Protein 3B02 (pdb70)

Solvent-accessible surface area: 10300 Å² total; per-residue (Å²): 142,129,148,17,36,58,100,85,54,16,11,76,123,58,90,104,7,166,39,0,37,58,0,56,95,10,0,0,2,2,6,31,114,35,144,98,52,127,57,50,2,47,30,14,0,17,62,37,4,6,0,0,39,6,8,67,139,28,178,43,12,101,64,26,0,22,0,2,24,94,0,12,1,46,33,44,122,19,217,79,33,84,151,117,15,92,129,112,6,64,155,17,55,65,104,8,107,100,25,34,93,26,10,92,54,5,36,151,60,46,138,28,64,17,32,0,0,5,1,0,30,12,0,24,103,9,60,8,34,46,166,58,240,110,16,34,22,0,43,6,43,54,70,2,0,2,7,0,0,64,26,94,110,99,43,0,36,133,15,0,32,25,0,100,175,90,35,14,3,30,47,40,184,173,70,2,10,6,78,56,67,57,8,0,102,176,57,5,64,65,94,14,71,30,89

InterPro domains:
  IPR000595 Cyclic nucleotide-binding domain [PF00027] (2-76)
  IPR000595 Cyclic nucleotide-binding domain [PS50042] (1-99)
  IPR000595 Cyclic nucleotide-binding domain [SM00100] (2-102)
  IPR000595 Cyclic nucleotide-binding domain [cd00038] (2-100)
  IPR012318 Crp-type HTH domain [PF13545] (114-186)
  IPR012318 Crp-type HTH domain [PS51063] (110-182)
  IPR012318 Crp-type HTH domain [SM00419] (132-180)
  IPR014710 RmlC-like jelly roll fold [G3DSA:2.60.120.10] (1-110)
  IPR018490 Cyclic nucleotide-binding domain superfamily [SSF51206] (2-98)
  IPR036388 Winged helix-like DNA-binding domain superfamily [G3DSA:1.10.10.10] (111-195)
  IPR036390 Winged helix DNA-binding domain superfamily [SSF46785] (112-189)
  IPR050397 Global Transcriptional Regulators in Environmental Response [PTHR24567] (3-185)

Organism: Thermus thermophilus (strain ATCC 27634 / DSM 579 / HB8) (NCBI:txid300852)

Structure (mmCIF, N/CA/C/O backbone):
data_3B02
#
_entry.id   3B02
#
_cell.length_a   147.626
_cell.length_b   147.626
_cell.length_c   147.626
_cell.angle_alpha   90.00
_cell.angle_beta   90.00
_cell.angle_gamma   90.00
#
_s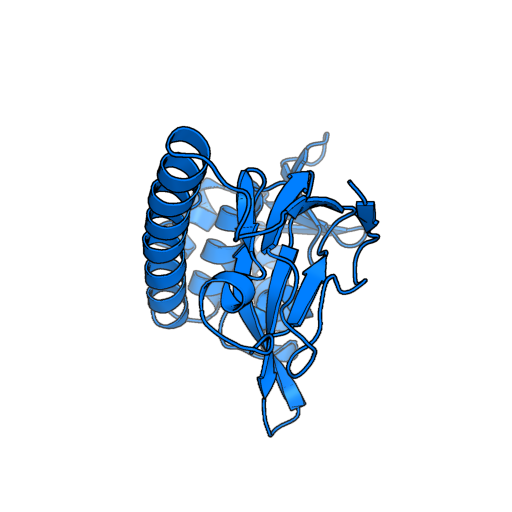ymmetry.space_group_name_H-M   'I 41 3 2'
#
loop_
_entity.id
_entity.type
_entity.pdbx_description
1 polymer 'Transcriptional regulator, Crp family'
2 water water
#
loop_
_atom_site.group_PDB
_atom_site.id
_atom_site.type_symbol
_atom_site.label_atom_id
_atom_site.label_alt_id
_atom_site.label_comp_id
_atom_site.label_asym_id
_atom_site.label_entity_id
_atom_site.label_seq_id
_atom_site.pdbx_PDB_ins_code
_atom_site.Cartn_x
_atom_site.Cartn_y
_atom_site.Cartn_z
_atom_site.occupancy
_atom_site.B_iso_or_equiv
_atom_site.auth_seq_id
_atom_site.auth_comp_id
_atom_site.auth_asym_id
_atom_site.auth_atom_id
_atom_site.pdbx_PDB_model_num
ATOM 1 N N . MET A 1 1 ? 72.084 38.032 85.120 1.00 18.77 1 MET A N 1
ATOM 2 C CA . MET A 1 1 ? 71.631 39.424 85.407 1.00 27.20 1 MET A CA 1
ATOM 3 C C . MET A 1 1 ? 70.890 39.451 86.742 1.00 29.24 1 MET A C 1
ATOM 4 O O . MET A 1 1 ? 70.127 38.536 87.051 1.00 24.81 1 MET A O 1
ATOM 9 N N . LYS A 1 2 ? 71.119 40.488 87.537 1.00 14.87 2 LYS A N 1
ATOM 10 C CA . LYS A 1 2 ? 70.420 40.621 88.812 1.00 19.03 2 LYS A CA 1
ATOM 11 C C . LYS A 1 2 ? 70.182 42.086 89.123 1.00 20.93 2 LYS A C 1
ATOM 12 O O . LYS A 1 2 ? 71.061 42.919 88.895 1.00 17.92 2 LYS A O 1
ATOM 18 N N . ARG A 1 3 ? 69.002 42.399 89.652 1.00 17.23 3 ARG A N 1
ATOM 19 C CA . ARG A 1 3 ? 68.659 43.775 90.003 1.00 18.50 3 ARG A CA 1
ATOM 20 C C . ARG A 1 3 ? 68.827 44.016 91.504 1.00 22.25 3 ARG A C 1
ATOM 21 O O . ARG A 1 3 ? 68.525 43.146 92.329 1.00 16.66 3 ARG A O 1
ATOM 29 N N . PHE A 1 4 ? 69.315 45.205 91.844 1.00 16.78 4 PHE A N 1
ATOM 30 C CA . PHE A 1 4 ? 69.554 45.601 93.225 1.00 21.60 4 PHE A CA 1
ATOM 31 C C . PHE A 1 4 ? 68.858 46.921 93.492 1.00 18.27 4 PHE A C 1
ATOM 32 O O . PHE A 1 4 ? 68.788 47.782 92.613 1.00 22.54 4 PHE A O 1
ATOM 40 N N . ALA A 1 5 ? 68.346 47.085 94.705 1.00 20.74 5 ALA A N 1
ATOM 41 C CA . ALA A 1 5 ? 67.681 48.327 95.078 1.00 20.74 5 ALA A CA 1
ATOM 42 C C . ALA A 1 5 ? 68.706 49.279 95.685 1.00 19.71 5 ALA A C 1
ATOM 43 O O . ALA A 1 5 ? 69.779 48.850 96.121 1.00 20.06 5 ALA A O 1
ATOM 45 N N . ARG A 1 6 ? 68.379 50.568 95.709 1.00 21.96 6 ARG A N 1
ATOM 46 C CA . ARG A 1 6 ? 69.273 51.569 96.286 1.00 17.29 6 ARG A CA 1
ATOM 47 C C . ARG A 1 6 ? 69.644 51.156 97.705 1.00 25.43 6 ARG A C 1
ATOM 48 O O . ARG A 1 6 ? 68.786 50.731 98.489 1.00 21.27 6 ARG A O 1
ATOM 56 N N . LYS A 1 7 ? 70.931 51.278 98.017 1.00 16.96 7 LYS A N 1
ATOM 57 C CA . LYS A 1 7 ? 71.498 50.935 99.318 1.00 17.14 7 LYS A CA 1
ATOM 58 C C . LYS A 1 7 ? 71.798 49.457 99.537 1.00 17.49 7 LYS A C 1
ATOM 59 O O . LYS A 1 7 ? 72.386 49.088 100.552 1.00 22.85 7 LYS A O 1
ATOM 65 N N . GLU A 1 8 ? 71.385 48.594 98.616 1.00 15.94 8 GLU A N 1
ATOM 66 C CA . GLU A 1 8 ? 71.707 47.185 98.780 1.00 13.77 8 GLU A CA 1
ATOM 67 C C . GLU A 1 8 ? 73.145 47.038 98.302 1.00 18.86 8 GLU A C 1
ATOM 68 O O . GLU A 1 8 ? 73.598 47.807 97.456 1.00 14.07 8 GLU A O 1
ATOM 74 N N . THR A 1 9 ? 73.864 46.064 98.843 1.00 14.59 9 THR A N 1
ATOM 75 C CA . THR A 1 9 ? 75.248 45.854 98.434 1.00 13.44 9 THR A CA 1
ATOM 76 C C . THR A 1 9 ? 75.339 44.724 97.425 1.00 21.72 9 THR A C 1
ATOM 77 O O . THR A 1 9 ? 74.573 43.755 97.486 1.00 16.98 9 THR A O 1
ATOM 81 N N . ILE A 1 10 ? 76.261 44.858 96.479 1.00 12.13 10 ILE A N 1
ATOM 82 C CA . ILE A 1 10 ? 76.464 43.817 95.479 1.00 15.51 10 ILE A CA 1
ATOM 83 C C . ILE A 1 10 ? 77.455 42.792 96.046 1.00 20.75 10 ILE A C 1
ATOM 84 O O . ILE A 1 10 ? 77.352 41.598 95.780 1.00 15.81 10 ILE A O 1
ATOM 89 N N . TYR A 1 11 ? 78.422 43.270 96.822 1.00 15.64 11 TYR A N 1
ATOM 90 C CA . TYR A 1 11 ? 79.399 42.392 97.471 1.00 18.45 11 TYR A CA 1
ATOM 91 C C . TYR A 1 11 ? 80.001 43.161 98.633 1.00 17.38 11 TYR A C 1
ATOM 92 O O . TYR A 1 11 ? 79.935 44.391 98.669 1.00 11.69 11 TYR A O 1
ATOM 101 N N . LEU A 1 12 ? 80.578 42.431 99.581 1.00 15.35 12 LEU A N 1
ATOM 102 C CA . LEU A 1 12 ? 81.156 43.033 100.776 1.00 17.42 12 LEU A CA 1
ATOM 103 C C . LEU A 1 12 ? 82.643 42.753 100.923 1.00 16.00 12 LEU A C 1
ATOM 104 O O . LEU A 1 12 ? 83.132 41.712 100.513 1.00 13.26 12 LEU A O 1
ATOM 109 N N . ARG A 1 13 ? 83.345 43.689 101.542 1.00 17.06 13 ARG A N 1
ATOM 110 C CA . ARG A 1 13 ? 84.769 43.537 101.784 1.00 13.38 13 ARG A CA 1
ATOM 111 C C . ARG A 1 13 ? 85.014 42.227 102.550 1.00 14.86 13 ARG A C 1
ATOM 112 O O . ARG A 1 13 ? 84.285 41.913 103.484 1.00 13.71 13 ARG A O 1
ATOM 120 N N . GLY A 1 14 ? 86.029 41.477 102.144 1.00 14.37 14 GLY A N 1
ATOM 121 C CA . GLY A 1 14 ? 86.372 40.248 102.838 1.00 14.93 14 GLY A CA 1
ATOM 122 C C . GLY A 1 14 ? 85.654 38.981 102.415 1.00 22.63 14 GLY A C 1
ATOM 123 O O . GLY A 1 14 ? 85.970 37.907 102.926 1.00 18.82 14 GLY A O 1
ATOM 124 N N . GLU A 1 15 ? 84.692 39.094 101.502 1.00 14.55 15 GLU A N 1
ATOM 125 C CA . GLU A 1 15 ? 83.953 37.924 101.029 1.00 20.96 15 GLU A CA 1
ATOM 126 C C . GLU A 1 15 ? 84.552 37.384 99.733 1.00 19.53 15 GLU A C 1
ATOM 127 O O . GLU A 1 15 ? 85.178 38.121 98.970 1.00 15.81 15 GLU A O 1
ATOM 133 N N . GLU A 1 16 ? 84.365 36.090 99.491 1.00 16.25 16 GLU A N 1
ATOM 134 C CA . GLU A 1 16 ? 84.922 35.441 98.309 1.00 15.60 16 GLU A CA 1
ATOM 135 C C . GLU A 1 16 ? 84.681 36.174 96.987 1.00 13.30 16 GLU A C 1
ATOM 136 O O . GLU A 1 16 ? 83.547 36.478 96.649 1.00 17.10 16 GLU A O 1
ATOM 142 N N . ALA A 1 17 ? 85.762 36.431 96.246 1.00 17.35 17 ALA A N 1
ATOM 143 C CA . ALA A 1 17 ? 85.680 37.137 94.959 1.00 19.59 17 ALA A CA 1
ATOM 144 C C . ALA A 1 17 ? 85.609 36.145 93.804 1.00 18.54 17 ALA A C 1
ATOM 145 O O . ALA A 1 17 ? 86.526 36.033 92.999 1.00 17.84 17 ALA A O 1
ATOM 147 N N . ARG A 1 18 ? 84.505 35.424 93.717 1.00 17.97 18 ARG A N 1
ATOM 148 C CA . ARG A 1 18 ? 84.366 34.434 92.668 1.00 24.17 18 ARG A CA 1
ATOM 149 C C . ARG A 1 18 ? 83.780 35.056 91.410 1.00 17.54 18 ARG A C 1
ATOM 150 O O . ARG A 1 18 ? 83.967 34.550 90.308 1.00 21.10 18 ARG A O 1
ATOM 158 N N . THR A 1 19 ? 83.115 36.190 91.581 1.00 16.70 19 THR A N 1
ATOM 159 C CA . THR A 1 19 ? 82.412 36.821 90.471 1.00 16.41 19 THR A CA 1
ATOM 160 C C . THR A 1 19 ? 82.826 38.232 90.083 1.00 13.37 19 THR A C 1
ATOM 161 O O . THR A 1 19 ? 82.947 39.111 90.941 1.00 11.70 19 THR A O 1
ATOM 165 N N . LEU A 1 20 ? 83.026 38.436 88.783 1.00 11.03 20 LEU A N 1
ATOM 166 C CA . LEU A 1 20 ? 83.347 39.754 88.236 1.00 17.86 20 LEU A CA 1
ATOM 167 C C . LEU A 1 20 ? 81.988 40.291 87.781 1.00 13.97 20 LEU A C 1
ATOM 168 O O . LEU A 1 20 ? 81.151 39.523 87.279 1.00 15.32 20 LEU A O 1
ATOM 173 N N . TYR A 1 21 ? 81.756 41.593 87.938 1.00 12.05 21 TYR A N 1
ATOM 174 C CA . TYR A 1 21 ? 80.466 42.162 87.551 1.00 9.30 21 TYR A CA 1
ATOM 175 C C . TYR A 1 21 ? 80.605 43.290 86.545 1.00 13.03 21 TYR A C 1
ATOM 176 O O . TYR A 1 21 ? 81.638 43.946 86.480 1.00 13.91 21 TYR A O 1
ATOM 185 N N . ARG A 1 22 ? 79.557 43.497 85.760 1.00 13.91 22 ARG A N 1
ATOM 186 C CA . ARG A 1 22 ? 79.520 44.615 84.831 1.00 14.16 22 ARG A CA 1
ATOM 187 C C . ARG A 1 22 ? 78.198 45.311 85.124 1.00 12.13 22 ARG A C 1
ATOM 188 O O . ARG A 1 22 ? 77.137 44.672 85.133 1.00 16.74 22 ARG A O 1
ATOM 196 N N . LEU A 1 23 ? 78.255 46.612 85.380 1.00 12.67 23 LEU A N 1
ATOM 197 C CA . LEU A 1 23 ? 77.047 47.372 85.672 1.00 11.45 23 LEU A CA 1
ATOM 198 C C . LEU A 1 23 ? 76.317 47.655 84.363 1.00 18.68 23 LEU A C 1
ATOM 199 O O . LEU A 1 23 ? 76.891 48.233 83.437 1.00 15.41 23 LEU A O 1
ATOM 204 N N . GLU A 1 24 ? 75.057 47.238 84.282 1.00 14.22 24 GLU A N 1
ATOM 205 C CA . GLU A 1 24 ? 74.264 47.463 83.074 1.00 13.73 24 GLU A CA 1
ATOM 206 C C . GLU A 1 24 ? 73.449 48.748 83.166 1.00 17.25 24 GLU A C 1
ATOM 207 O O . GLU A 1 24 ? 73.371 49.504 82.205 1.00 16.87 24 GLU A O 1
ATOM 213 N N . GLU A 1 25 ? 72.835 48.986 84.320 1.00 14.78 25 GLU A N 1
ATOM 214 C CA . GLU A 1 25 ? 72.014 50.182 84.528 1.00 14.85 25 GLU A CA 1
ATOM 215 C C . GLU A 1 25 ? 72.179 50.689 85.948 1.00 18.15 25 GLU A C 1
ATOM 216 O O . GLU A 1 25 ? 72.386 49.901 86.869 1.00 16.93 25 GLU A O 1
ATOM 222 N N . GLY A 1 26 ? 72.073 52.002 86.122 1.00 16.47 26 GLY A N 1
ATOM 223 C CA . GLY A 1 26 ? 72.195 52.583 87.448 1.00 14.95 26 GLY A CA 1
ATOM 224 C C . GLY A 1 26 ? 73.587 53.080 87.811 1.00 17.72 26 GLY A C 1
ATOM 225 O O . GLY A 1 26 ? 74.462 53.230 86.950 1.00 14.34 26 GLY A O 1
ATOM 226 N N . LEU A 1 27 ? 73.783 53.336 89.100 1.00 13.18 27 LEU A N 1
ATOM 227 C CA . LEU A 1 27 ? 75.056 53.836 89.611 1.00 18.46 27 LEU A CA 1
ATOM 228 C C . LEU A 1 27 ? 75.421 53.097 90.891 1.00 14.53 27 LEU A C 1
ATOM 229 O O . LEU A 1 27 ? 74.602 52.953 91.800 1.00 17.24 27 LEU A O 1
ATOM 234 N N . VAL A 1 28 ? 76.659 52.618 90.947 1.00 16.21 28 VAL A N 1
ATOM 235 C CA . VAL A 1 28 ? 77.163 51.892 92.114 1.00 13.02 28 VAL A CA 1
ATOM 236 C C . VAL A 1 28 ? 78.380 52.650 92.646 1.00 15.79 28 VAL A C 1
ATOM 237 O O . VAL A 1 28 ? 79.119 53.243 91.866 1.00 13.77 28 VAL A O 1
ATOM 241 N N . ARG A 1 29 ? 78.560 52.678 93.967 1.00 10.58 29 ARG A N 1
ATOM 242 C CA . ARG A 1 29 ? 79.725 53.344 94.554 1.00 15.04 29 ARG A CA 1
ATOM 243 C C . ARG A 1 29 ? 80.548 52.245 95.238 1.00 19.53 29 ARG A C 1
ATOM 244 O O . ARG A 1 29 ? 79.976 51.317 95.804 1.00 14.72 29 ARG A O 1
ATOM 252 N N . VAL A 1 30 ? 81.872 52.316 95.151 1.00 13.61 30 VAL A N 1
ATOM 253 C CA . VAL A 1 30 ? 82.718 51.335 95.843 1.00 12.79 30 VAL A CA 1
ATOM 254 C C . VAL A 1 30 ? 83.147 52.115 97.073 1.00 13.30 30 VAL A C 1
ATOM 255 O O . VAL A 1 30 ? 83.608 53.252 96.960 1.00 11.91 30 VAL A O 1
ATOM 259 N N . VAL A 1 31 ? 82.993 51.522 98.252 1.00 10.34 31 VAL A N 1
ATOM 260 C CA . VAL A 1 31 ? 83.291 52.269 99.470 1.00 9.66 31 VAL A CA 1
ATOM 261 C C . VAL A 1 31 ? 84.150 51.548 100.495 1.00 19.66 31 VAL A C 1
ATOM 262 O O . VAL A 1 31 ? 84.348 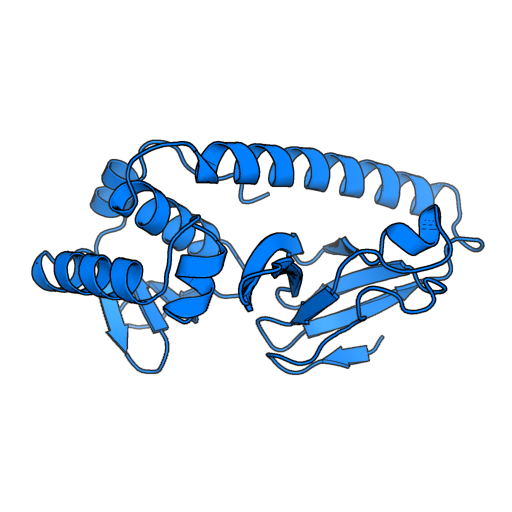50.340 100.427 1.00 16.58 31 VAL A O 1
ATOM 266 N N . GLU A 1 32 ? 84.658 52.312 101.452 1.00 15.20 32 GLU A N 1
ATOM 267 C CA . GLU A 1 32 ? 85.453 51.735 102.527 1.00 20.23 32 GLU A CA 1
ATOM 268 C C . GLU A 1 32 ? 84.955 52.339 103.834 1.00 21.19 32 GLU A C 1
ATOM 269 O O . GLU A 1 32 ? 84.693 53.539 103.899 1.00 18.07 32 GLU A O 1
ATOM 275 N N . LEU A 1 33 ? 84.780 51.507 104.858 1.00 18.71 33 LEU A N 1
ATOM 276 C CA . LEU A 1 33 ? 84.375 52.006 106.173 1.00 20.44 33 LEU A CA 1
ATOM 277 C C . LEU A 1 33 ? 85.692 52.221 106.908 1.00 28.62 33 LEU A C 1
ATOM 278 O O . LEU A 1 33 ? 86.459 51.271 107.088 1.00 19.91 33 LEU A O 1
ATOM 283 N N . LEU A 1 34 ? 85.968 53.462 107.303 1.00 30.25 34 LEU A N 1
ATOM 284 C CA . LEU A 1 34 ? 87.218 53.786 107.993 1.00 30.15 34 LEU A CA 1
ATOM 285 C C . LEU A 1 34 ? 87.198 53.465 109.489 1.00 40.92 34 LEU A C 1
ATOM 286 O O . LEU A 1 34 ? 86.134 53.316 110.097 1.00 31.08 34 LEU A O 1
ATOM 291 N N . PRO A 1 35 ? 88.387 53.360 110.103 1.00 50.43 35 PRO A N 1
ATOM 292 C CA . PRO A 1 35 ? 88.519 53.056 111.532 1.00 48.01 35 PRO A CA 1
ATOM 293 C C . PRO A 1 35 ? 87.606 53.884 112.439 1.00 55.09 35 PRO A C 1
ATOM 294 O O . PRO A 1 35 ? 86.972 53.345 113.349 1.00 47.45 35 PRO A O 1
ATOM 298 N N . ASP A 1 36 ? 87.537 55.189 112.180 1.00 44.99 36 ASP A N 1
ATOM 299 C CA . ASP A 1 36 ? 86.718 56.094 112.985 1.00 41.24 36 ASP A CA 1
ATOM 300 C C . ASP A 1 36 ? 85.223 56.100 112.669 1.00 50.87 36 ASP A C 1
ATOM 301 O O . ASP A 1 36 ? 84.495 56.978 113.137 1.00 50.09 36 ASP A O 1
ATOM 306 N N . GLY A 1 37 ? 84.762 55.136 111.877 1.00 39.31 37 GLY A N 1
ATOM 307 C CA . GLY A 1 37 ? 83.348 55.078 111.547 1.00 35.03 37 GLY A CA 1
ATOM 308 C C . GLY A 1 37 ? 82.947 55.752 110.242 1.00 40.16 37 GLY A C 1
ATOM 309 O O . GLY A 1 37 ? 81.846 55.535 109.736 1.00 34.33 37 GLY A O 1
ATOM 310 N N . ARG A 1 38 ? 83.837 56.569 109.692 1.00 36.41 38 ARG A N 1
ATOM 311 C CA . ARG A 1 38 ? 83.568 57.272 108.440 1.00 34.42 38 ARG A CA 1
ATOM 312 C C . ARG A 1 38 ? 83.448 56.337 107.241 1.00 39.29 38 ARG A C 1
ATOM 313 O O . ARG A 1 38 ? 84.232 55.401 107.096 1.00 27.67 38 ARG A O 1
ATOM 321 N N . LEU A 1 39 ? 82.471 56.597 106.378 1.00 25.12 39 LEU A N 1
ATOM 322 C CA . LEU A 1 39 ? 82.333 55.819 105.159 1.00 15.70 39 LEU A CA 1
ATOM 323 C C . LEU A 1 39 ? 82.981 56.731 104.107 1.00 24.32 39 LEU A C 1
ATOM 324 O O . LEU A 1 39 ? 82.778 57.939 104.134 1.00 28.75 39 LEU A O 1
ATOM 329 N N . ILE A 1 40 ? 83.775 56.171 103.201 1.00 15.45 40 ILE A N 1
ATOM 330 C CA . ILE A 1 40 ? 84.424 56.980 102.172 1.00 15.53 40 ILE A CA 1
ATOM 331 C C . ILE A 1 40 ? 84.132 56.378 100.795 1.00 14.15 40 ILE A C 1
ATOM 332 O O . ILE A 1 40 ? 84.267 55.176 100.607 1.00 19.05 40 ILE A O 1
ATOM 337 N N . THR A 1 41 ? 83.702 57.203 99.847 1.00 12.94 41 THR A N 1
ATOM 338 C CA . THR A 1 41 ? 83.452 56.711 98.493 1.00 12.65 41 THR A CA 1
ATOM 339 C C . THR A 1 41 ? 84.810 56.615 97.783 1.00 13.28 41 THR A C 1
ATOM 340 O O . THR A 1 41 ? 85.525 57.608 97.665 1.00 11.81 41 THR A O 1
ATOM 344 N N . LEU A 1 42 ? 85.174 55.421 97.329 1.00 12.48 42 LEU A N 1
ATOM 345 C CA . LEU A 1 42 ? 86.457 55.235 96.642 1.00 12.04 42 LEU A CA 1
ATOM 346 C C . LEU A 1 42 ? 86.371 55.512 95.141 1.00 13.31 42 LEU A C 1
ATOM 347 O O . LEU A 1 42 ? 87.317 56.036 94.545 1.00 13.02 42 LEU A O 1
ATOM 352 N N . ARG A 1 43 ? 85.250 55.137 94.528 1.00 12.37 43 ARG A N 1
ATOM 353 C CA . ARG A 1 43 ? 85.033 55.407 93.110 1.00 9.57 43 ARG A CA 1
ATOM 354 C C . ARG A 1 43 ? 83.574 55.180 92.729 1.00 14.23 43 ARG A C 1
ATOM 355 O O . ARG A 1 43 ? 82.816 54.550 93.472 1.00 14.50 43 ARG A O 1
ATOM 363 N N . HIS A 1 44 ? 83.181 55.741 91.589 1.00 11.04 44 HIS A N 1
ATOM 364 C CA . HIS A 1 44 ? 81.818 55.596 91.088 1.00 15.59 44 HIS A CA 1
ATOM 365 C C . HIS A 1 44 ? 81.842 54.643 89.903 1.00 15.94 44 HIS A C 1
ATOM 366 O O . HIS A 1 44 ? 82.646 54.810 88.974 1.00 16.90 44 HIS A O 1
ATOM 373 N N . VAL A 1 45 ? 80.963 53.642 89.949 1.00 9.94 45 VAL A N 1
ATOM 374 C CA . VAL A 1 45 ? 80.857 52.637 88.890 1.00 9.11 45 VAL A CA 1
ATOM 375 C C . VAL A 1 45 ? 79.643 53.031 88.053 1.00 12.96 45 VAL A C 1
ATOM 376 O O . VAL A 1 45 ? 78.527 53.120 88.569 1.00 13.03 45 VAL A O 1
ATOM 380 N N . LEU A 1 46 ? 79.873 53.261 86.765 1.00 9.52 46 LEU A N 1
ATOM 381 C CA . LEU A 1 46 ? 78.817 53.713 85.856 1.00 12.36 46 LEU A CA 1
ATOM 382 C C . LEU A 1 46 ? 78.456 52.623 84.859 1.00 16.32 46 LEU A C 1
ATOM 383 O O . LEU A 1 46 ? 79.214 51.678 84.663 1.00 13.37 46 LEU A O 1
ATOM 388 N N . PRO A 1 47 ? 77.294 52.753 84.200 1.00 15.31 47 PRO A N 1
ATOM 389 C CA . PRO A 1 47 ? 76.862 51.754 83.220 1.00 13.46 47 PRO A CA 1
ATOM 390 C C . PRO A 1 47 ? 77.998 51.406 82.277 1.00 16.27 47 PRO A C 1
ATOM 391 O O . PRO A 1 47 ? 78.638 52.298 81.715 1.00 14.43 47 PRO A O 1
ATOM 395 N N . GLY A 1 48 ? 78.254 50.111 82.127 1.00 12.43 48 GLY A N 1
ATOM 396 C CA . GLY A 1 48 ? 79.323 49.652 81.257 1.00 14.53 48 GLY A CA 1
ATOM 397 C C . GLY A 1 48 ? 80.600 49.303 82.015 1.00 14.41 48 GLY A C 1
ATOM 398 O O . GLY A 1 48 ? 81.454 48.584 81.508 1.00 16.46 48 GLY A O 1
ATOM 399 N N . ASP A 1 49 ? 80.732 49.802 83.237 1.00 13.57 49 ASP A N 1
ATOM 400 C CA . ASP A 1 49 ? 81.929 49.546 84.034 1.00 9.67 49 ASP A CA 1
ATOM 401 C C . ASP A 1 49 ? 81.967 48.165 84.687 1.00 17.87 49 ASP A C 1
ATOM 402 O O . ASP A 1 49 ? 80.955 47.670 85.181 1.00 12.41 49 ASP A O 1
ATOM 407 N N . TYR A 1 50 ? 83.148 47.562 84.700 1.00 14.73 50 TYR A N 1
ATOM 408 C CA . TYR A 1 50 ? 83.333 46.276 85.350 1.00 15.33 50 TYR A CA 1
ATOM 409 C C . TYR A 1 50 ? 83.730 46.578 86.790 1.00 19.77 50 TYR A C 1
ATOM 410 O O . TYR A 1 50 ? 84.489 47.514 87.045 1.00 15.06 50 TYR A O 1
ATOM 419 N N . PHE A 1 51 ? 83.194 45.814 87.733 1.00 13.06 51 PHE A N 1
ATOM 420 C CA . PHE A 1 51 ? 83.565 46.001 89.122 1.00 10.04 51 PHE A CA 1
ATOM 421 C C . PHE A 1 51 ? 83.630 44.631 89.804 1.00 13.07 51 PHE A C 1
ATOM 422 O O . PHE A 1 51 ? 83.363 43.605 89.168 1.00 11.71 51 PHE A O 1
ATOM 430 N N . GLY A 1 52 ? 84.007 44.596 91.075 1.00 11.07 52 GLY A N 1
ATOM 431 C CA . GLY A 1 52 ? 84.219 43.293 91.686 1.00 8.37 52 GLY A CA 1
ATOM 432 C C . GLY A 1 52 ? 85.503 42.835 91.003 1.00 12.36 52 GLY A C 1
ATOM 433 O O . GLY A 1 52 ? 85.745 41.641 90.807 1.00 12.26 52 GLY A O 1
ATOM 434 N N . GLU A 1 53 ? 86.331 43.817 90.632 1.00 10.59 53 GLU A N 1
ATOM 435 C CA . GLU A 1 53 ? 87.600 43.574 89.935 1.00 12.18 53 GLU A CA 1
ATOM 436 C C . GLU A 1 53 ? 88.534 42.578 90.633 1.00 13.80 53 GLU A C 1
ATOM 437 O O . GLU A 1 53 ? 89.372 41.940 89.984 1.00 13.65 53 GLU A O 1
ATOM 443 N N . GLU A 1 54 ? 88.381 42.438 91.944 1.00 12.79 54 GLU A N 1
ATOM 444 C CA . GLU A 1 54 ? 89.208 41.508 92.717 1.00 9.84 54 GLU A CA 1
ATOM 445 C C . GLU A 1 54 ? 89.079 40.075 92.191 1.00 9.64 54 GLU A C 1
ATOM 446 O O . GLU A 1 54 ? 89.991 39.260 92.348 1.00 14.65 54 GLU A O 1
ATOM 452 N N . ALA A 1 55 ? 87.959 39.772 91.544 1.00 10.22 55 ALA A N 1
ATOM 453 C CA . ALA A 1 55 ? 87.752 38.426 91.004 1.00 11.88 55 ALA A CA 1
ATOM 454 C C . ALA A 1 55 ? 88.783 38.102 89.923 1.00 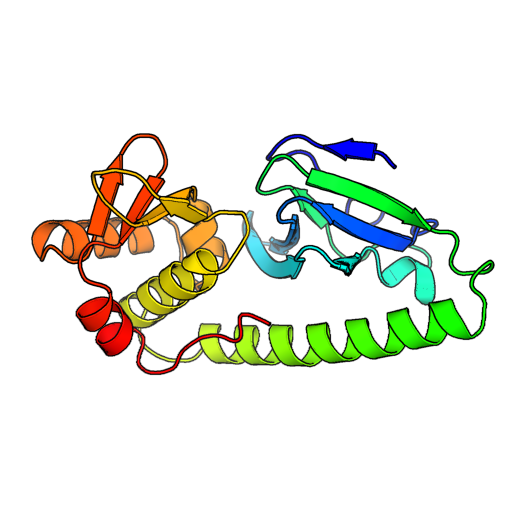21.05 55 ALA A C 1
ATOM 455 O O . ALA A 1 55 ? 89.020 36.934 89.607 1.00 13.18 55 ALA A O 1
ATOM 457 N N . LEU A 1 56 ? 89.394 39.137 89.353 1.00 15.77 56 LEU A N 1
ATOM 458 C CA . LEU A 1 56 ? 90.401 38.947 88.313 1.00 15.50 56 LEU A CA 1
ATOM 459 C C . LEU A 1 56 ? 91.797 38.724 88.881 1.00 19.67 56 LEU A C 1
ATOM 460 O O . LEU A 1 56 ? 92.690 38.252 88.173 1.00 21.45 56 LEU A O 1
ATOM 465 N N . GLU A 1 57 ? 91.987 39.050 90.154 1.00 16.94 57 GLU A N 1
ATOM 466 C CA . GLU A 1 57 ? 93.314 38.940 90.747 1.00 20.10 57 GLU A CA 1
ATOM 467 C C . GLU A 1 57 ? 93.464 38.273 92.102 1.00 24.70 57 GLU A C 1
ATOM 468 O O . GLU A 1 57 ? 94.470 37.610 92.349 1.00 25.39 57 GLU A O 1
ATOM 474 N N . GLY A 1 58 ? 92.485 38.450 92.983 1.00 23.94 58 GLY A N 1
ATOM 475 C CA . GLY A 1 58 ? 92.595 37.866 94.311 1.00 23.81 58 GLY A CA 1
ATOM 476 C C . GLY A 1 58 ? 91.606 36.772 94.660 1.00 17.61 58 GLY A C 1
ATOM 477 O O . GLY A 1 58 ? 91.023 36.133 93.791 1.00 18.67 58 GLY A O 1
ATOM 478 N N . LYS A 1 59 ? 91.422 36.563 95.959 1.00 18.83 59 LYS A N 1
ATOM 479 C CA . LYS A 1 59 ? 90.513 35.532 96.448 1.00 24.16 59 LYS A CA 1
ATOM 480 C C . LYS A 1 59 ? 89.287 36.145 97.098 1.00 18.71 59 LYS A C 1
ATOM 481 O O . LYS A 1 59 ? 88.246 35.494 97.212 1.00 19.47 59 LYS A O 1
ATOM 487 N N . ALA A 1 60 ? 89.408 37.400 97.517 1.00 17.33 60 ALA A N 1
ATOM 488 C CA . ALA A 1 60 ? 88.306 38.088 98.192 1.00 15.39 60 ALA A CA 1
ATOM 489 C C . ALA A 1 60 ? 88.205 39.556 97.790 1.00 14.80 60 ALA A C 1
ATOM 490 O O . ALA A 1 60 ? 89.206 40.177 97.424 1.00 12.30 60 ALA A O 1
ATOM 492 N N . TYR A 1 61 ? 86.999 40.110 97.864 1.00 14.81 61 TYR A N 1
ATOM 493 C CA . TYR A 1 61 ? 86.810 41.522 97.550 1.00 15.49 61 TYR A CA 1
ATOM 494 C C . TYR A 1 61 ? 87.521 42.308 98.649 1.00 16.63 61 TYR A C 1
ATOM 495 O O . TYR A 1 61 ? 87.583 41.874 99.801 1.00 15.86 61 TYR A O 1
ATOM 504 N N . ARG A 1 62 ? 88.059 43.465 98.288 1.00 9.42 62 ARG A N 1
ATOM 505 C CA . ARG A 1 62 ? 88.791 44.298 99.244 1.00 8.98 62 ARG A CA 1
ATOM 506 C C . ARG A 1 62 ? 87.933 45.476 99.694 1.00 10.52 62 ARG A C 1
ATOM 507 O O . ARG A 1 62 ? 88.234 46.140 100.698 1.00 13.72 62 ARG A O 1
ATOM 515 N N . TYR A 1 63 ? 86.863 45.730 98.949 1.00 12.32 63 TYR A N 1
ATOM 516 C CA . TYR A 1 63 ? 85.959 46.832 99.266 1.00 12.07 63 TYR A CA 1
ATOM 517 C C . TYR A 1 63 ? 84.507 46.362 99.157 1.00 14.64 63 TYR A C 1
ATOM 518 O O . TYR A 1 63 ? 84.233 45.219 98.783 1.00 13.02 63 TYR A O 1
ATOM 527 N N . THR A 1 64 ? 83.588 47.267 99.473 1.00 13.58 64 THR A N 1
ATOM 528 C CA . THR A 1 64 ? 82.160 46.974 99.425 1.00 16.97 64 THR A CA 1
ATOM 529 C C . THR A 1 64 ? 81.516 47.790 98.307 1.00 14.93 64 THR A C 1
ATOM 530 O O . THR A 1 64 ? 81.822 48.970 98.151 1.00 14.51 64 THR A O 1
ATOM 534 N N . ALA A 1 65 ? 80.640 47.156 97.525 1.00 14.14 65 ALA A N 1
ATOM 535 C CA . ALA A 1 65 ? 79.973 47.843 96.413 1.00 14.47 65 ALA A CA 1
ATOM 536 C C . ALA A 1 65 ? 78.509 48.056 96.774 1.00 14.56 65 ALA A C 1
ATOM 537 O O . ALA A 1 65 ? 77.782 47.094 97.059 1.00 15.36 65 ALA A O 1
ATOM 539 N N . GLU A 1 66 ? 78.088 49.317 96.755 1.00 13.00 66 GLU A N 1
ATOM 540 C CA . GLU A 1 66 ? 76.726 49.689 97.123 1.00 19.43 66 GLU A CA 1
ATOM 541 C C . GLU A 1 66 ? 75.960 50.371 95.994 1.00 14.06 66 GLU A C 1
ATOM 542 O O . GLU A 1 66 ? 76.459 51.313 95.380 1.00 15.25 66 GLU A O 1
ATOM 548 N N . ALA A 1 67 ? 74.741 49.915 95.729 1.00 11.76 67 ALA A N 1
ATOM 549 C CA . ALA A 1 67 ? 73.941 50.540 94.675 1.00 11.65 67 ALA A CA 1
ATOM 550 C C . ALA A 1 67 ? 73.432 51.886 95.182 1.00 14.28 67 ALA A C 1
ATOM 551 O O . ALA A 1 67 ? 72.868 51.966 96.274 1.00 18.00 67 ALA A O 1
ATOM 553 N N . MET A 1 68 ? 73.645 52.943 94.400 1.00 16.01 68 MET A N 1
ATOM 554 C CA . MET A 1 68 ? 73.181 54.282 94.774 1.00 12.69 68 MET A CA 1
ATOM 555 C C . MET A 1 68 ? 71.798 54.557 94.176 1.00 22.06 68 MET A C 1
ATOM 556 O O . MET A 1 68 ? 71.114 55.497 94.574 1.00 21.75 68 MET A O 1
ATOM 561 N N . THR A 1 69 ? 71.411 53.736 93.204 1.00 20.15 69 THR A N 1
ATOM 562 C CA . THR A 1 69 ? 70.113 53.830 92.534 1.00 17.22 69 THR A CA 1
ATOM 563 C C . THR A 1 69 ? 69.696 52.384 92.298 1.00 18.56 69 THR A C 1
ATOM 564 O O . THR A 1 69 ? 70.446 51.464 92.618 1.00 19.12 69 THR A O 1
ATOM 568 N N . GLU A 1 70 ? 68.507 52.169 91.744 1.00 20.52 70 GLU A N 1
ATOM 569 C CA . GLU A 1 70 ? 68.129 50.800 91.410 1.00 25.72 70 GLU A CA 1
ATOM 570 C C . GLU A 1 70 ? 69.233 50.470 90.408 1.00 19.88 70 GLU A C 1
ATOM 571 O O . GLU A 1 70 ? 69.564 51.305 89.559 1.00 21.51 70 GLU A O 1
ATOM 577 N N . ALA A 1 71 ? 69.817 49.281 90.508 1.00 16.60 71 ALA A N 1
ATOM 578 C CA . ALA A 1 71 ? 70.905 48.905 89.612 1.00 14.46 71 ALA A CA 1
ATOM 579 C C . ALA A 1 71 ? 70.737 47.513 89.021 1.00 16.49 71 ALA A C 1
ATOM 580 O O . ALA A 1 71 ? 70.230 46.601 89.677 1.00 20.16 71 ALA A O 1
ATOM 582 N N . VAL A 1 72 ? 71.163 47.364 87.774 1.00 15.02 72 VAL A N 1
ATOM 583 C CA . VAL A 1 72 ? 71.092 46.087 87.084 1.00 16.02 72 VAL A CA 1
ATOM 584 C C . VAL A 1 72 ? 72.530 45.676 86.791 1.00 13.80 72 VAL A C 1
ATOM 585 O O . VAL A 1 72 ? 73.262 46.404 86.126 1.00 17.20 72 VAL A O 1
ATOM 589 N N . VAL A 1 73 ? 72.940 44.523 87.311 1.00 17.01 73 VAL A N 1
ATOM 590 C CA . VAL A 1 73 ? 74.301 44.053 87.100 1.00 16.13 73 VAL A CA 1
ATOM 591 C C . VAL A 1 73 ? 74.344 42.663 86.471 1.00 18.58 73 VAL A C 1
ATOM 592 O O . VAL A 1 73 ? 73.427 41.845 86.651 1.00 18.74 73 VAL A O 1
ATOM 596 N N . GLN A 1 74 ? 75.418 42.403 85.733 1.00 14.99 74 GLN A N 1
ATOM 597 C CA . GLN A 1 74 ? 75.620 41.115 85.079 1.00 14.22 74 GLN A CA 1
ATOM 598 C C . GLN A 1 74 ? 76.831 40.437 85.701 1.00 23.82 74 GLN A C 1
ATOM 599 O O . GLN A 1 74 ? 77.920 41.012 85.728 1.00 21.90 74 GLN A O 1
ATOM 605 N N . GLY A 1 75 ? 76.643 39.225 86.211 1.00 13.62 75 GLY A N 1
ATOM 606 C CA . GLY A 1 75 ? 77.758 38.504 86.800 1.00 11.62 75 GLY A CA 1
ATOM 607 C C . GLY A 1 75 ? 78.519 37.846 85.668 1.00 25.70 75 GLY A C 1
ATOM 608 O O . GLY A 1 75 ? 77.907 37.424 84.681 1.00 18.06 75 GLY A O 1
ATOM 609 N N . LEU A 1 76 ? 79.841 37.757 85.802 1.00 17.69 76 LEU A N 1
ATOM 610 C CA . LEU A 1 76 ? 80.681 37.153 84.773 1.00 17.52 76 LEU A CA 1
ATOM 611 C C . LEU A 1 76 ? 81.749 36.254 85.383 1.00 18.18 76 LEU A C 1
ATOM 612 O O . LEU A 1 76 ? 82.261 36.523 86.474 1.00 21.81 76 LEU A O 1
ATOM 617 N N . GLU A 1 77 ? 82.079 35.184 84.673 1.00 20.37 77 GLU A N 1
ATOM 618 C CA . GLU A 1 77 ? 83.109 34.253 85.131 1.00 26.46 77 GLU A CA 1
ATOM 619 C C . GLU A 1 77 ? 84.407 34.736 84.484 1.00 24.84 77 GLU A C 1
ATOM 620 O O . GLU A 1 77 ? 84.550 34.694 83.264 1.00 26.35 77 GLU A O 1
ATOM 626 N N . PRO A 1 78 ? 85.372 35.208 85.291 1.00 29.61 78 PRO A N 1
ATOM 627 C CA . PRO A 1 78 ? 86.640 35.695 84.730 1.00 32.96 78 PRO A CA 1
ATOM 628 C C . PRO A 1 78 ? 87.330 34.691 83.803 1.00 49.44 78 PRO A C 1
ATOM 629 O O . PRO A 1 78 ? 87.795 35.038 82.718 1.00 47.08 78 PRO A O 1
ATOM 633 N N . ARG A 1 79 ? 87.375 33.439 84.238 1.00 43.03 79 ARG A N 1
ATOM 634 C CA . ARG A 1 79 ? 88.033 32.383 83.485 1.00 49.73 79 ARG A CA 1
ATOM 635 C C . ARG A 1 79 ? 87.355 31.988 82.173 1.00 39.96 79 ARG A C 1
ATOM 636 O O . ARG A 1 79 ? 87.932 31.251 81.378 1.00 52.54 79 ARG A O 1
ATOM 644 N N . ALA A 1 80 ? 86.144 32.484 81.936 1.00 51.17 80 ALA A N 1
ATOM 645 C CA . ALA A 1 80 ? 85.417 32.132 80.719 1.00 51.63 80 ALA A CA 1
ATOM 646 C C . ALA A 1 80 ? 85.336 33.230 79.661 1.00 57.55 80 ALA A C 1
ATOM 647 O O . ALA A 1 80 ? 84.515 33.149 78.747 1.00 59.52 80 ALA A O 1
ATOM 649 N N . MET A 1 81 ? 86.187 34.246 79.771 1.00 54.99 81 MET A N 1
ATOM 650 C CA . MET A 1 81 ? 86.177 35.345 78.807 1.00 56.82 81 MET A CA 1
ATOM 651 C C . MET A 1 81 ? 87.055 35.097 77.588 1.00 50.12 81 MET A C 1
ATOM 652 O O . MET A 1 81 ? 88.168 34.577 77.703 1.00 41.11 81 MET A O 1
ATOM 657 N N . ASP A 1 82 ? 86.553 35.484 76.419 1.00 40.74 82 ASP A N 1
ATOM 658 C CA . ASP A 1 82 ? 87.302 35.313 75.184 1.00 50.18 82 ASP A CA 1
ATOM 659 C C . ASP A 1 82 ? 88.124 36.564 74.908 1.00 60.09 82 ASP A C 1
ATOM 660 O O . ASP A 1 82 ? 88.068 37.535 75.665 1.00 43.09 82 ASP A O 1
ATOM 665 N N . HIS A 1 83 ? 88.878 36.531 73.814 1.00 50.51 83 HIS A N 1
ATOM 666 C CA . HIS A 1 83 ? 89.725 37.646 73.416 1.00 53.23 83 HIS A CA 1
ATOM 667 C C . HIS A 1 83 ? 88.955 38.967 73.414 1.00 43.65 83 HIS A C 1
ATOM 668 O O . HIS A 1 83 ? 89.400 39.957 73.996 1.00 40.29 83 HIS A O 1
ATOM 675 N N . GLU A 1 84 ? 87.800 38.971 72.757 1.00 46.44 84 GLU A N 1
ATOM 676 C CA . GLU A 1 84 ? 86.968 40.165 72.660 1.00 44.98 84 GLU A CA 1
ATOM 677 C C . GLU A 1 84 ? 86.529 40.689 74.026 1.00 44.45 84 GLU A C 1
ATOM 678 O O . GLU A 1 84 ? 86.504 41.899 74.255 1.00 32.97 84 GLU A O 1
ATOM 684 N N . ALA A 1 8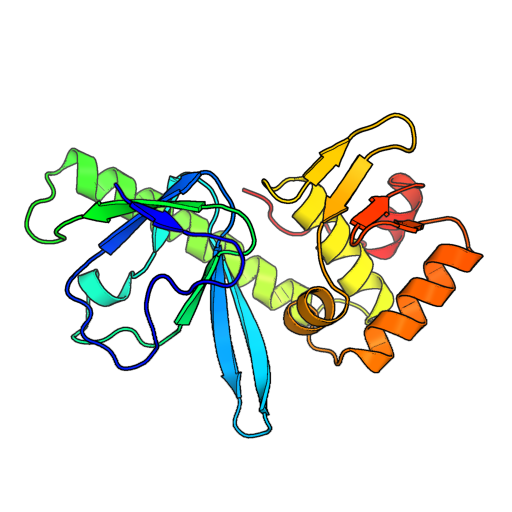5 ? 86.177 39.778 74.927 1.00 35.70 85 ALA A N 1
ATOM 685 C CA . ALA A 1 85 ? 85.748 40.162 76.271 1.00 38.55 85 ALA A CA 1
ATOM 686 C C . ALA A 1 85 ? 86.915 40.771 77.047 1.00 39.65 85 ALA A C 1
ATOM 687 O O . ALA A 1 85 ? 86.765 41.805 77.700 1.00 27.73 85 ALA A O 1
ATOM 689 N N . LEU A 1 86 ? 88.079 40.129 76.971 1.00 27.21 86 LEU A N 1
ATOM 690 C CA . LEU A 1 86 ? 89.257 40.621 77.672 1.00 31.85 86 LEU A CA 1
ATOM 691 C C . LEU A 1 86 ? 89.653 42.008 77.188 1.00 27.52 86 LEU A C 1
ATOM 692 O O . LEU A 1 86 ? 90.110 42.839 77.972 1.00 25.04 86 LEU A O 1
ATOM 697 N N . HIS A 1 87 ? 89.480 42.254 75.895 1.00 24.40 87 HIS A N 1
ATOM 698 C CA . HIS A 1 87 ? 89.816 43.550 75.320 1.00 29.39 87 HIS A CA 1
ATOM 699 C C . HIS A 1 87 ? 88.904 44.605 75.945 1.00 27.09 87 HIS A C 1
ATOM 700 O O . HIS A 1 87 ? 89.356 45.688 76.343 1.00 23.24 87 HIS A O 1
ATOM 707 N N . ARG A 1 88 ? 87.616 44.285 76.035 1.00 23.48 88 ARG A N 1
ATOM 708 C CA . ARG A 1 88 ? 86.661 45.213 76.622 1.00 25.50 88 ARG A CA 1
ATOM 709 C C . ARG A 1 88 ? 86.980 45.480 78.084 1.00 13.97 88 ARG A C 1
ATOM 710 O O . ARG A 1 88 ? 86.884 46.619 78.540 1.00 17.35 88 ARG A O 1
ATOM 718 N N . VAL A 1 89 ? 87.353 44.433 78.817 1.00 16.54 89 VAL A N 1
ATOM 719 C CA . VAL A 1 89 ? 87.680 44.583 80.233 1.00 20.03 89 VAL A CA 1
ATOM 720 C C . VAL A 1 89 ? 88.925 45.449 80.420 1.00 19.15 89 VAL A C 1
ATOM 721 O O . VAL A 1 89 ? 88.943 46.356 81.258 1.00 15.51 89 VAL A O 1
ATOM 725 N N . ALA A 1 90 ? 89.967 45.171 79.643 1.00 16.07 90 ALA A N 1
ATOM 726 C CA . ALA A 1 90 ? 91.197 45.959 79.742 1.00 18.19 90 ALA A CA 1
ATOM 727 C C . ALA A 1 90 ? 90.919 47.431 79.423 1.00 17.16 90 ALA A C 1
ATOM 728 O O . ALA A 1 90 ? 91.347 48.334 80.152 1.00 15.67 90 ALA A O 1
ATOM 730 N N . ARG A 1 91 ? 90.202 47.683 78.331 1.00 13.16 91 ARG A N 1
ATOM 731 C CA . ARG A 1 91 ? 89.899 49.057 77.969 1.00 21.29 91 ARG A CA 1
ATOM 732 C C . ARG A 1 91 ? 89.075 49.759 79.039 1.00 18.10 91 ARG A C 1
ATOM 733 O O . ARG A 1 91 ? 89.341 50.915 79.381 1.00 12.77 91 ARG A O 1
ATOM 741 N N . ASN A 1 92 ? 88.063 49.073 79.562 1.00 14.19 92 ASN A N 1
ATOM 742 C CA . ASN A 1 92 ? 87.220 49.686 80.585 1.00 13.72 92 ASN A CA 1
ATOM 743 C C . ASN A 1 92 ? 87.943 49.921 81.915 1.00 11.92 92 ASN A C 1
ATOM 744 O O . ASN A 1 92 ? 87.704 50.933 82.597 1.00 11.86 92 ASN A O 1
ATOM 749 N N . LEU A 1 93 ? 88.814 48.992 82.302 1.00 12.60 93 LEU A N 1
ATOM 750 C CA . LEU A 1 93 ? 89.559 49.173 83.546 1.00 13.61 93 LEU A CA 1
ATOM 751 C C . LEU A 1 93 ? 90.492 50.372 83.385 1.00 14.37 93 LEU A C 1
ATOM 752 O O . LEU A 1 93 ? 90.714 51.124 84.331 1.00 11.96 93 LEU A O 1
ATOM 757 N N . ALA A 1 94 ? 91.030 50.557 82.183 1.00 11.75 94 ALA A N 1
ATOM 758 C CA . ALA A 1 94 ? 91.910 51.700 81.936 1.00 10.63 94 ALA A CA 1
ATOM 759 C C . ALA A 1 94 ? 91.110 52.999 82.087 1.00 9.90 94 ALA A C 1
ATOM 760 O O . ALA A 1 94 ? 91.607 54.000 82.623 1.00 12.58 94 ALA A O 1
ATOM 762 N N . ARG A 1 95 ? 89.871 52.999 81.601 1.00 9.59 95 ARG A N 1
ATOM 763 C CA . ARG A 1 95 ? 89.041 54.196 81.731 1.00 10.75 95 ARG A CA 1
ATOM 764 C C . ARG A 1 95 ? 88.704 54.439 83.194 1.00 10.55 95 ARG A C 1
ATOM 765 O O . ARG A 1 95 ? 88.700 55.575 83.647 1.00 10.81 95 ARG A O 1
ATOM 773 N N . GLN A 1 96 ? 88.416 53.380 83.949 1.00 9.24 96 GLN A N 1
ATOM 774 C CA . GLN A 1 96 ? 88.111 53.603 85.357 1.00 9.17 96 GLN A CA 1
ATOM 775 C C . GLN A 1 96 ? 89.347 54.081 86.127 1.00 11.16 96 GLN A C 1
ATOM 776 O O . GLN A 1 96 ? 89.231 54.830 87.094 1.00 10.90 96 GLN A O 1
ATOM 782 N N . MET A 1 97 ? 90.533 53.646 85.704 1.00 12.02 97 MET A N 1
ATOM 783 C CA . MET A 1 97 ? 91.769 54.083 86.367 1.00 12.30 97 MET A CA 1
ATOM 784 C C . MET A 1 97 ? 91.933 55.589 86.123 1.00 11.96 97 MET A C 1
ATOM 785 O O . MET A 1 97 ? 92.331 56.346 87.020 1.00 10.93 97 MET A O 1
ATOM 790 N N . ARG A 1 98 ? 91.637 56.028 84.908 1.00 14.15 98 ARG A N 1
ATOM 791 C CA . ARG A 1 98 ? 91.747 57.454 84.608 1.00 17.12 98 ARG A CA 1
ATOM 792 C C . ARG A 1 98 ? 90.765 58.238 85.482 1.00 12.61 98 ARG A C 1
ATOM 793 O O . ARG A 1 98 ? 91.116 59.268 86.058 1.00 11.53 98 ARG A O 1
ATOM 801 N N . ARG A 1 99 ? 89.540 57.732 85.598 1.00 10.82 99 ARG A N 1
ATOM 802 C CA . ARG A 1 99 ? 88.513 58.399 86.387 1.00 12.08 99 ARG A CA 1
ATOM 803 C C . ARG A 1 99 ? 88.768 58.409 87.888 1.00 15.30 99 ARG A C 1
ATOM 804 O O . ARG A 1 99 ? 88.522 59.424 88.561 1.00 11.46 99 ARG A O 1
ATOM 812 N N . VAL A 1 100 ? 89.283 57.310 88.431 1.00 11.52 100 VAL A N 1
ATOM 813 C CA . VAL A 1 100 ? 89.515 57.294 89.866 1.00 12.76 100 VAL A CA 1
ATOM 814 C C . VAL A 1 100 ? 90.687 58.186 90.247 1.00 11.00 100 VAL A C 1
ATOM 815 O O . VAL A 1 100 ? 90.710 58.755 91.335 1.00 11.78 100 VAL A O 1
ATOM 819 N N . GLN A 1 101 ? 91.658 58.330 89.353 1.00 9.61 101 GLN A N 1
ATOM 820 C CA . GLN A 1 101 ? 92.785 59.200 89.673 1.00 12.47 101 GLN A CA 1
ATOM 821 C C . GLN A 1 101 ? 92.318 60.660 89.625 1.00 11.09 101 GLN A C 1
ATOM 822 O O . GLN A 1 101 ? 92.754 61.495 90.418 1.00 12.12 101 GLN A O 1
ATOM 828 N N . ALA A 1 102 ? 91.411 60.957 88.701 1.00 9.78 102 ALA A N 1
ATOM 829 C CA . ALA A 1 102 ? 90.869 62.311 88.607 1.00 13.11 102 ALA A CA 1
ATOM 830 C C . ALA A 1 102 ? 90.025 62.595 89.851 1.00 20.12 102 ALA A C 1
ATOM 831 O O . ALA A 1 102 ? 89.996 63.717 90.355 1.00 15.17 102 ALA A O 1
ATOM 833 N N . TYR A 1 103 ? 89.328 61.569 90.335 1.00 10.34 103 TYR A N 1
ATOM 834 C CA . TYR A 1 103 ? 88.493 61.711 91.526 1.00 11.46 103 TYR A CA 1
ATOM 835 C C . TYR A 1 103 ? 89.397 62.013 92.724 1.00 15.63 103 TYR A C 1
ATOM 836 O O . TYR A 1 103 ? 89.109 62.885 93.551 1.00 11.94 103 TYR A O 1
ATOM 845 N N . GLU A 1 104 ? 90.498 61.276 92.807 1.00 14.00 104 GLU A N 1
ATOM 846 C CA . GLU A 1 104 ? 91.510 61.461 93.847 1.00 17.85 104 GLU A CA 1
ATOM 847 C C . GLU A 1 104 ? 91.982 62.907 93.890 1.00 11.13 104 GLU A C 1
ATOM 848 O O . GLU A 1 104 ? 92.120 63.508 94.955 1.00 17.51 104 GLU A O 1
ATOM 854 N N . ALA A 1 105 ? 92.302 63.439 92.715 1.00 10.20 105 ALA A N 1
ATOM 855 C CA . ALA A 1 105 ? 92.801 64.812 92.637 1.00 14.09 105 ALA A CA 1
ATOM 856 C C . ALA A 1 105 ? 91.729 65.781 93.130 1.00 24.31 105 ALA A C 1
ATOM 857 O O . ALA A 1 105 ? 92.017 66.720 93.876 1.00 17.48 105 ALA A O 1
ATOM 859 N N . HIS A 1 106 ? 90.490 65.530 92.718 1.00 17.01 106 HIS A N 1
ATOM 860 C CA . HIS A 1 106 ? 89.345 66.351 93.118 1.00 15.40 106 HIS A CA 1
ATOM 861 C C . HIS A 1 106 ? 89.240 66.456 94.641 1.00 15.98 106 HIS A C 1
ATOM 862 O O . HIS A 1 106 ? 89.007 67.538 95.184 1.00 16.45 106 HIS A O 1
ATOM 869 N N . LEU A 1 107 ? 89.426 65.341 95.341 1.00 14.55 107 LEU A N 1
ATOM 870 C CA . LEU A 1 107 ? 89.325 65.368 96.791 1.00 11.45 107 LEU A CA 1
ATOM 871 C C . LEU A 1 107 ? 90.322 66.321 97.447 1.00 21.20 107 LEU A C 1
ATOM 872 O O . LEU A 1 107 ? 90.100 66.765 98.569 1.00 20.41 107 LEU A O 1
ATOM 877 N N . GLN A 1 108 ? 91.405 66.636 96.741 1.00 18.55 108 GLN A N 1
ATOM 878 C CA . GLN A 1 108 ? 92.446 67.520 97.260 1.00 24.72 108 GLN A CA 1
ATOM 879 C C . GLN A 1 108 ? 92.521 68.865 96.532 1.00 27.66 108 GLN A C 1
ATOM 880 O O . GLN A 1 108 ? 93.473 69.622 96.718 1.00 27.85 108 GLN A O 1
ATOM 886 N N . THR A 1 109 ? 91.523 69.172 95.706 1.00 19.61 109 THR A N 1
ATOM 887 C CA . THR A 1 109 ? 91.542 70.430 94.962 1.00 20.53 109 THR A CA 1
ATOM 888 C C . THR A 1 109 ? 90.439 71.394 95.407 1.00 26.55 109 THR A C 1
ATOM 889 O O . THR A 1 109 ? 89.255 71.113 95.230 1.00 16.67 109 THR A O 1
ATOM 893 N N . GLY A 1 110 ? 90.841 72.521 95.992 1.00 25.14 110 GLY A N 1
ATOM 894 C CA . GLY A 1 110 ? 89.889 73.530 96.435 1.00 21.71 110 GLY A CA 1
ATOM 895 C C . GLY A 1 110 ? 89.273 73.310 97.804 1.00 20.09 110 GLY A C 1
ATOM 896 O O . GLY A 1 110 ? 89.398 72.235 98.394 1.00 20.25 110 GLY A O 1
ATOM 897 N N . GLU A 1 111 ? 88.609 74.340 98.322 1.00 21.54 111 GLU A N 1
ATOM 898 C CA . GLU A 1 111 ? 87.948 74.242 99.619 1.00 20.70 111 GLU A CA 1
ATOM 899 C C . GLU A 1 111 ? 86.691 73.400 99.443 1.00 20.39 111 GLU A C 1
ATOM 900 O O . GLU A 1 111 ? 86.331 73.046 98.318 1.00 17.45 111 GLU A O 1
ATOM 906 N N . LEU A 1 112 ? 86.017 73.093 100.546 1.00 20.11 112 LEU A N 1
ATOM 907 C CA . LEU A 1 112 ? 84.822 72.256 100.488 1.00 21.99 112 LEU A CA 1
ATOM 908 C C . LEU A 1 112 ? 83.773 72.748 99.500 1.00 19.57 112 LEU A C 1
ATOM 909 O O . LEU A 1 112 ? 83.201 71.961 98.757 1.00 19.89 112 LEU A O 1
ATOM 914 N N . ARG A 1 113 ? 83.522 74.053 99.503 1.00 19.31 113 ARG A N 1
ATOM 915 C CA . ARG A 1 113 ? 82.536 74.644 98.611 1.00 15.18 113 ARG A CA 1
ATOM 916 C C . ARG A 1 113 ? 82.816 74.262 97.163 1.00 16.98 113 ARG A C 1
ATOM 917 O O . ARG A 1 113 ? 81.915 73.834 96.444 1.00 16.67 113 ARG A O 1
ATOM 925 N N . ALA A 1 114 ? 84.064 74.411 96.726 1.00 15.84 114 ALA A N 1
ATOM 926 C CA . ALA A 1 114 ? 84.415 74.056 95.354 1.00 14.50 114 ALA A CA 1
ATOM 927 C C . ALA A 1 114 ? 84.262 72.550 95.121 1.00 14.01 114 ALA A C 1
ATOM 928 O O . ALA A 1 114 ? 83.777 72.131 94.076 1.00 15.18 114 ALA A O 1
ATOM 930 N N . ARG A 1 115 ? 84.690 71.738 96.088 1.00 12.77 115 ARG A N 1
ATOM 931 C CA . ARG A 1 115 ? 84.575 70.285 95.954 1.00 13.66 115 ARG A CA 1
ATOM 932 C C . ARG A 1 115 ? 83.119 69.823 95.841 1.00 13.65 115 ARG A C 1
ATOM 933 O O . ARG A 1 115 ? 82.798 68.903 95.078 1.00 12.09 115 ARG A O 1
ATOM 941 N N . ILE A 1 116 ? 82.236 70.460 96.601 1.00 14.68 116 ILE A N 1
ATOM 942 C CA . ILE A 1 116 ? 80.813 70.115 96.555 1.00 15.53 116 ILE A CA 1
ATOM 943 C C . ILE A 1 116 ? 80.215 70.495 95.199 1.00 15.75 116 ILE A C 1
ATOM 944 O O . ILE A 1 116 ? 79.502 69.706 94.584 1.00 11.89 116 ILE A O 1
ATOM 949 N N . ALA A 1 117 ? 80.507 71.707 94.736 1.00 15.93 117 ALA A N 1
ATOM 950 C CA . ALA A 1 117 ? 80.007 72.150 93.441 1.00 16.94 117 ALA A CA 1
ATOM 951 C C . ALA A 1 117 ? 80.497 71.197 92.354 1.00 18.88 117 ALA A C 1
ATOM 952 O O . ALA A 1 117 ? 79.739 70.804 91.471 1.00 15.82 117 ALA A O 1
ATOM 954 N N . ARG A 1 118 ? 81.769 70.809 92.430 1.00 14.38 118 ARG A N 1
ATOM 955 C CA . ARG A 1 118 ? 82.343 69.921 91.432 1.00 15.23 118 ARG A CA 1
ATOM 956 C C . ARG A 1 118 ? 81.677 68.551 91.449 1.00 11.49 118 ARG A C 1
ATOM 957 O O . ARG A 1 118 ? 81.406 67.970 90.395 1.00 13.01 118 ARG A O 1
ATOM 965 N N . TYR A 1 119 ? 81.415 68.028 92.643 1.00 11.81 119 TYR A N 1
ATOM 966 C CA . TYR A 1 119 ? 80.792 66.721 92.762 1.00 10.04 119 TYR A CA 1
ATOM 967 C C . TYR A 1 119 ? 79.345 66.761 92.258 1.00 13.10 119 TYR A C 1
ATOM 968 O O . TYR A 1 119 ? 78.887 65.841 91.579 1.00 13.44 119 TYR A O 1
ATOM 977 N N . LEU A 1 120 ? 78.621 67.829 92.582 1.00 13.28 120 LEU A N 1
ATOM 978 C CA . LEU A 1 120 ? 77.238 67.930 92.117 1.00 13.08 120 LEU A CA 1
ATOM 979 C C . LEU A 1 120 ? 77.207 67.956 90.586 1.00 13.09 120 LEU A C 1
ATOM 980 O O . LEU A 1 120 ? 76.389 67.282 89.963 1.00 12.47 120 LEU A O 1
ATOM 985 N N . LEU A 1 121 ? 78.110 68.722 89.976 1.00 12.22 121 LEU A N 1
ATOM 986 C CA . LEU A 1 121 ? 78.161 68.804 88.516 1.00 14.01 121 LEU A CA 1
ATOM 987 C C . LEU A 1 121 ? 78.544 67.446 87.908 1.00 21.00 121 LEU A C 1
ATOM 988 O O . LEU A 1 121 ? 78.064 67.077 86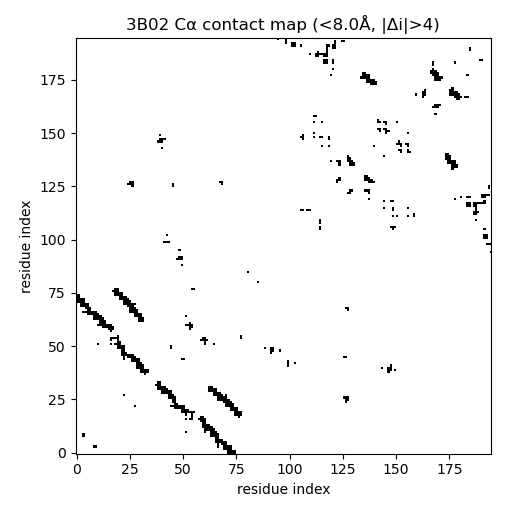.836 1.00 13.51 121 LEU A O 1
ATOM 993 N N . PHE A 1 122 ? 79.393 66.697 88.604 1.00 15.22 122 PHE A N 1
ATOM 994 C CA . PHE A 1 122 ? 79.792 65.366 88.145 1.00 13.33 122 PHE A CA 1
ATOM 995 C C . PHE A 1 122 ? 78.563 64.462 88.149 1.00 13.74 122 PHE A C 1
ATOM 996 O O . PHE A 1 122 ? 78.285 63.769 87.176 1.00 15.38 122 PHE A O 1
ATOM 1004 N N . LEU A 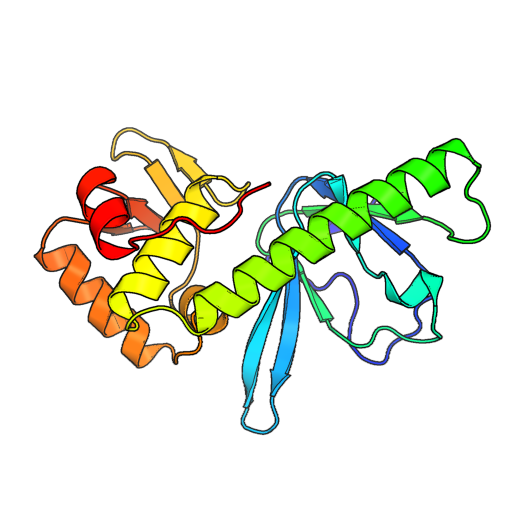1 123 ? 77.813 64.491 89.248 1.00 12.20 123 LEU A N 1
ATOM 1005 C CA . LEU A 1 123 ? 76.627 63.655 89.369 1.00 10.87 123 LEU A CA 1
ATOM 1006 C C . LEU A 1 123 ? 75.569 64.005 88.320 1.00 16.61 123 LEU A C 1
ATOM 1007 O O . LEU A 1 123 ? 74.785 63.147 87.919 1.00 14.83 123 LEU A O 1
ATOM 1012 N N . ALA A 1 124 ? 75.557 65.259 87.883 1.00 18.24 124 ALA A N 1
ATOM 1013 C CA . ALA A 1 124 ? 74.591 65.707 86.882 1.00 19.85 124 ALA A CA 1
ATOM 1014 C C . ALA A 1 124 ? 74.735 64.916 85.576 1.00 29.19 124 ALA A C 1
ATOM 1015 O O . ALA A 1 124 ? 73.807 64.866 84.767 1.00 20.85 124 ALA A O 1
ATOM 1017 N N . ASP A 1 125 ? 75.901 64.307 85.369 1.00 15.19 125 ASP A N 1
ATOM 1018 C CA . ASP A 1 125 ? 76.151 63.506 84.169 1.00 17.43 125 ASP A CA 1
ATOM 1019 C C . ASP A 1 125 ? 76.084 61.998 84.413 1.00 26.68 125 ASP A C 1
ATOM 1020 O O . ASP A 1 125 ? 76.624 61.221 83.624 1.00 25.31 125 ASP A O 1
ATOM 1025 N N . THR A 1 126 ? 75.437 61.584 85.497 1.00 18.76 126 THR A N 1
ATOM 1026 C CA . THR A 1 126 ? 75.313 60.159 85.823 1.00 15.45 126 THR A CA 1
ATOM 1027 C C . THR A 1 126 ? 73.836 59.771 85.910 1.00 17.42 126 THR A C 1
ATOM 1028 O O . THR A 1 126 ? 72.956 60.623 85.778 1.00 17.38 126 THR A O 1
ATOM 1032 N N . PRO A 1 127 ? 73.548 58.475 86.132 1.00 17.80 127 PRO A N 1
ATOM 1033 C CA . PRO A 1 127 ? 72.168 57.988 86.244 1.00 24.32 127 PRO A CA 1
ATOM 1034 C C . PRO A 1 127 ? 71.438 58.568 87.451 1.00 25.12 127 PRO A C 1
ATOM 1035 O O . PRO A 1 127 ? 70.242 58.352 87.620 1.00 19.14 127 PRO A O 1
ATOM 1039 N N . LEU A 1 128 ? 72.163 59.296 88.293 1.00 20.04 128 LEU A N 1
ATOM 1040 C CA . LEU A 1 128 ? 71.578 59.897 89.487 1.00 25.64 128 LEU A CA 1
ATOM 1041 C C . LEU A 1 128 ? 70.876 61.204 89.124 1.00 25.08 128 LEU A C 1
ATOM 1042 O O . LEU A 1 128 ? 70.153 61.782 89.935 1.00 31.64 128 LEU A O 1
ATOM 1047 N N . SER A 1 129 ? 71.075 61.659 87.893 1.00 23.35 129 SER A N 1
ATOM 1048 C CA . SER A 1 129 ? 70.488 62.919 87.455 1.00 21.83 129 SER A CA 1
ATOM 1049 C C . SER A 1 129 ? 69.178 62.753 86.696 1.00 31.49 129 SER A C 1
ATOM 1050 O O . SER A 1 129 ? 68.898 61.704 86.123 1.00 20.18 129 SER A O 1
ATOM 1053 N N . ALA A 1 130 ? 68.390 63.820 86.692 1.00 24.41 130 ALA A N 1
ATOM 1054 C CA . ALA A 1 130 ? 67.111 63.845 85.998 1.00 24.36 130 ALA A CA 1
ATOM 1055 C C . ALA A 1 130 ? 66.743 65.309 85.813 1.00 34.95 130 ALA A C 1
ATOM 1056 O O . ALA A 1 130 ? 67.494 66.200 86.219 1.00 23.11 130 ALA A O 1
ATOM 1058 N N . ARG A 1 131 ? 65.591 65.563 85.203 1.00 31.00 131 ARG A N 1
ATOM 1059 C CA . ARG A 1 131 ? 65.158 66.934 84.982 1.00 30.24 131 ARG A CA 1
ATOM 1060 C C . ARG A 1 131 ? 63.641 67.062 85.036 1.00 42.48 131 ARG A C 1
ATOM 1061 O O . ARG A 1 131 ? 62.913 66.112 84.748 1.00 34.76 131 ARG A O 1
ATOM 1069 N N . ASP A 1 132 ? 63.175 68.239 85.436 1.00 42.94 132 ASP A N 1
ATOM 1070 C CA . ASP A 1 132 ? 61.746 68.527 85.476 1.00 42.16 132 ASP A CA 1
ATOM 1071 C C . ASP A 1 132 ? 61.577 70.020 85.240 1.00 45.59 132 ASP A C 1
ATOM 1072 O O . ASP A 1 132 ? 62.511 70.682 84.778 1.00 38.00 132 ASP A O 1
ATOM 1077 N N . ARG A 1 133 ? 60.400 70.555 85.546 1.00 45.91 133 ARG A N 1
ATOM 1078 C CA . ARG A 1 133 ? 60.163 71.977 85.338 1.00 48.00 133 ARG A CA 1
ATOM 1079 C C . ARG A 1 133 ? 61.082 72.856 86.184 1.00 40.06 133 ARG A C 1
ATOM 1080 O O . ARG A 1 133 ? 61.579 73.874 85.705 1.00 46.05 133 ARG A O 1
ATOM 1088 N N . GLN A 1 134 ? 61.305 72.467 87.437 1.00 37.71 134 GLN A N 1
ATOM 1089 C CA . GLN A 1 134 ? 62.167 73.242 88.328 1.00 35.00 134 GLN A CA 1
ATOM 1090 C C . GLN A 1 134 ? 63.603 73.260 87.799 1.00 44.97 134 GLN A C 1
ATOM 1091 O O . GLN A 1 134 ? 64.382 74.161 88.124 1.00 36.52 134 GLN A O 1
ATOM 1097 N N . GLY A 1 135 ? 63.948 72.266 86.980 1.00 42.08 135 GLY A N 1
ATOM 1098 C CA . GLY A 1 135 ? 65.283 72.206 86.409 1.00 35.46 135 GLY A CA 1
ATOM 1099 C C . GLY A 1 135 ? 66.004 70.878 86.565 1.00 31.08 135 GLY A C 1
ATOM 1100 O O . GLY A 1 135 ? 65.395 69.858 86.889 1.00 30.64 135 GLY A O 1
ATOM 1101 N N . ILE A 1 136 ? 67.311 70.896 86.317 1.00 27.75 136 ILE A N 1
ATOM 1102 C CA . ILE A 1 136 ? 68.140 69.699 86.442 1.00 26.50 136 ILE A CA 1
ATOM 1103 C C . ILE A 1 136 ? 68.376 69.411 87.916 1.00 20.00 136 ILE A C 1
ATOM 1104 O O . ILE A 1 136 ? 68.578 70.333 88.709 1.00 22.92 136 ILE A O 1
ATOM 1109 N N . TYR A 1 137 ? 68.352 68.138 88.289 1.00 16.61 137 TYR A N 1
ATOM 1110 C CA . TYR A 1 137 ? 68.611 67.781 89.673 1.00 23.73 137 TYR A CA 1
ATOM 1111 C C . TYR A 1 137 ? 69.315 66.435 89.803 1.00 22.51 137 TYR A C 1
ATOM 1112 O O . TYR A 1 137 ? 69.351 65.644 88.860 1.00 21.40 137 TYR A O 1
ATOM 1121 N N . VAL A 1 138 ? 69.879 66.198 90.981 1.00 17.02 138 VAL A N 1
ATOM 1122 C CA . VAL A 1 138 ? 70.555 64.944 91.281 1.00 21.58 138 VAL A CA 1
ATOM 1123 C C . VAL A 1 138 ? 70.000 64.427 92.600 1.00 16.78 138 VAL A C 1
ATOM 1124 O O . VAL A 1 138 ? 69.801 65.185 93.552 1.00 17.83 138 VAL A O 1
ATOM 1128 N N . THR A 1 139 ? 69.721 63.133 92.645 1.00 15.05 139 THR A N 1
ATOM 1129 C CA . THR A 1 139 ? 69.174 62.530 93.839 1.00 15.63 139 THR A CA 1
ATOM 1130 C C . THR A 1 139 ? 70.350 62.009 94.636 1.00 30.58 139 THR A C 1
ATOM 1131 O O . THR A 1 139 ? 70.919 60.971 94.304 1.00 25.58 139 THR A O 1
ATOM 1135 N N . VAL A 1 140 ? 70.712 62.748 95.678 1.00 18.73 140 VAL A N 1
ATOM 1136 C CA . VAL A 1 140 ? 71.850 62.393 96.518 1.00 20.80 140 VAL A CA 1
ATOM 1137 C C . VAL A 1 140 ? 71.660 63.002 97.901 1.00 25.23 140 VAL A C 1
ATOM 1138 O O . VAL A 1 140 ? 71.063 64.070 98.043 1.00 18.38 140 VAL A O 1
ATOM 1142 N N . SER A 1 141 ? 72.165 62.317 98.921 1.00 15.23 141 SER A N 1
ATOM 1143 C CA . SER A 1 141 ? 72.038 62.784 100.298 1.00 18.58 141 SER A CA 1
ATOM 1144 C C . SER A 1 141 ? 73.236 63.627 100.731 1.00 19.62 141 SER A C 1
ATOM 1145 O O . SER A 1 141 ? 74.300 63.576 100.109 1.00 15.87 141 SER A O 1
ATOM 1148 N N . HIS A 1 142 ? 73.074 64.399 101.801 1.00 13.98 142 HIS A N 1
ATOM 1149 C CA . HIS A 1 142 ? 74.185 65.215 102.287 1.00 15.73 142 HIS A CA 1
ATOM 1150 C C . HIS A 1 142 ? 75.349 64.296 102.673 1.00 14.20 142 HIS A C 1
ATOM 1151 O O . HIS A 1 142 ? 76.512 64.633 102.453 1.00 16.70 142 HIS A O 1
ATOM 1158 N N . GLU A 1 143 ? 75.028 63.142 103.254 1.00 17.87 143 GLU A N 1
ATOM 1159 C CA . GLU A 1 143 ? 76.063 62.188 103.659 1.00 23.82 143 GLU A CA 1
ATOM 1160 C C . GLU A 1 143 ? 76.851 61.670 102.457 1.00 15.50 143 GLU A C 1
ATOM 1161 O O . GLU A 1 143 ? 78.074 61.587 102.503 1.00 15.82 143 GLU A O 1
ATOM 1167 N N . GLU A 1 144 ? 76.153 61.311 101.381 1.00 14.68 144 GLU A N 1
ATOM 1168 C CA . GLU A 1 144 ? 76.838 60.813 100.187 1.00 11.61 144 GLU A CA 1
ATOM 1169 C C . GLU A 1 144 ? 77.752 61.890 99.604 1.00 12.20 144 GLU A C 1
ATOM 1170 O O . GLU A 1 144 ? 78.817 61.587 99.065 1.00 13.12 144 GLU A O 1
ATOM 1176 N N . ILE A 1 145 ? 77.340 63.151 99.698 1.00 12.53 145 ILE A N 1
ATOM 1177 C CA . ILE A 1 145 ? 78.185 64.237 99.201 1.00 12.15 145 ILE A CA 1
ATOM 1178 C C . ILE A 1 145 ? 79.439 64.314 100.091 1.00 15.74 145 ILE A C 1
ATOM 1179 O O . ILE A 1 145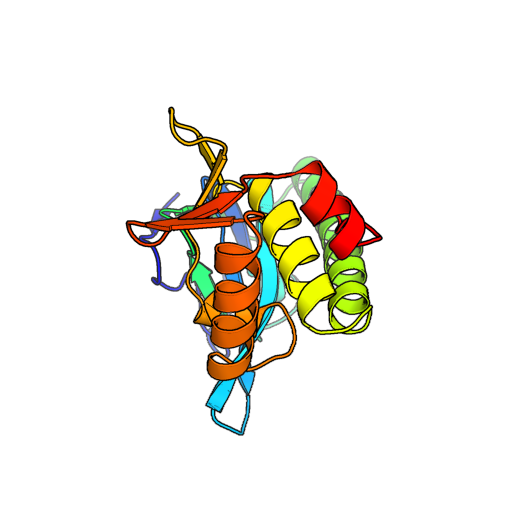 ? 80.560 64.459 99.593 1.00 12.75 145 ILE A O 1
ATOM 1184 N N . ALA A 1 146 ? 79.253 64.192 101.404 1.00 13.71 146 ALA A N 1
ATOM 1185 C CA . ALA A 1 146 ? 80.395 64.241 102.328 1.00 15.15 146 ALA A CA 1
ATOM 1186 C C . ALA A 1 146 ? 81.363 63.089 102.022 1.00 12.17 146 ALA A C 1
ATOM 1187 O O . ALA A 1 146 ? 82.580 63.275 102.014 1.00 17.13 146 ALA A O 1
ATOM 1189 N N . ASP A 1 147 ? 80.806 61.908 101.777 1.00 12.01 147 ASP A N 1
ATOM 1190 C CA . ASP A 1 147 ? 81.594 60.713 101.468 1.00 15.10 147 ASP A CA 1
ATOM 1191 C C . ASP A 1 147 ? 82.462 60.879 100.225 1.00 17.08 147 ASP A C 1
ATOM 1192 O O . ASP A 1 147 ? 83.477 60.184 100.081 1.00 12.65 147 ASP A O 1
ATOM 1197 N N . ALA A 1 148 ? 82.059 61.774 99.325 1.00 13.41 148 ALA A N 1
ATOM 1198 C CA . ALA A 1 148 ? 82.806 62.003 98.089 1.00 16.89 148 ALA A CA 1
ATOM 1199 C C . ALA A 1 148 ? 83.473 63.372 97.995 1.00 14.74 148 ALA A C 1
ATOM 1200 O O . ALA A 1 148 ? 83.853 63.802 96.909 1.00 15.06 148 ALA A O 1
ATOM 1202 N N . THR A 1 149 ? 83.615 64.063 99.119 1.00 11.54 149 THR A N 1
ATOM 1203 C CA . THR A 1 149 ? 84.274 65.361 99.092 1.00 15.12 149 THR A CA 1
ATOM 1204 C C . THR A 1 149 ? 85.251 65.498 100.248 1.00 18.19 149 THR A C 1
ATOM 1205 O O . THR A 1 149 ? 85.673 66.604 100.581 1.00 15.12 149 THR A O 1
ATOM 1209 N N . ALA A 1 150 ? 85.617 64.368 100.849 1.00 15.97 150 ALA A N 1
ATOM 1210 C CA . ALA A 1 150 ? 86.553 64.377 101.972 1.00 20.48 150 ALA A CA 1
ATOM 1211 C C . ALA A 1 150 ? 86.082 65.343 103.064 1.00 18.60 150 ALA A C 1
ATOM 1212 O O . ALA A 1 150 ? 86.822 66.227 103.489 1.00 23.07 150 ALA A O 1
ATOM 1214 N N . SER A 1 151 ? 84.849 65.173 103.519 1.00 16.91 151 SER A N 1
ATOM 1215 C CA . SER A 1 151 ? 84.315 66.046 104.561 1.00 20.85 151 SER A CA 1
ATOM 1216 C C . SER A 1 151 ? 83.307 65.281 105.398 1.00 20.44 151 SER A C 1
ATOM 1217 O O . SER A 1 151 ? 83.130 64.077 105.214 1.00 21.93 151 SER A O 1
ATOM 1220 N N . ILE A 1 152 ? 82.652 65.971 106.329 1.00 17.87 152 ILE A N 1
ATOM 1221 C CA . ILE A 1 152 ? 81.642 65.324 107.161 1.00 22.65 152 ILE A CA 1
ATOM 1222 C C . ILE A 1 152 ? 80.300 65.968 106.859 1.00 23.28 152 ILE A C 1
ATOM 1223 O O . ILE A 1 152 ? 80.249 67.112 106.402 1.00 18.92 152 ILE A O 1
ATOM 1228 N N . ARG A 1 153 ? 79.223 65.233 107.120 1.00 18.52 153 ARG 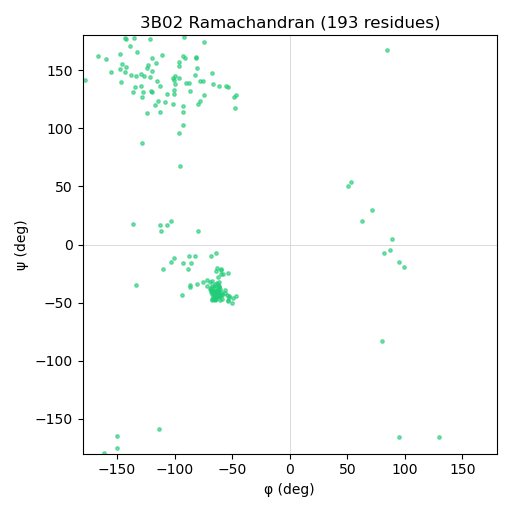A N 1
ATOM 1229 C CA . ARG A 1 153 ? 77.882 65.709 106.811 1.00 26.27 153 ARG A CA 1
ATOM 1230 C C . ARG A 1 153 ? 77.548 67.114 107.289 1.00 28.00 153 ARG A C 1
ATOM 1231 O O . ARG A 1 153 ? 76.995 67.898 106.529 1.00 17.10 153 ARG A O 1
ATOM 1239 N N . GLU A 1 154 ? 77.887 67.436 108.536 1.00 19.71 154 GLU A N 1
ATOM 1240 C CA . GLU A 1 154 ? 77.585 68.753 109.093 1.00 25.00 154 GLU A CA 1
ATOM 1241 C C . GLU A 1 154 ? 78.156 69.890 108.256 1.00 26.60 154 GLU A C 1
ATOM 1242 O O . GLU A 1 154 ? 77.499 70.912 108.051 1.00 21.55 154 GLU A O 1
ATOM 1248 N N . SER A 1 155 ? 79.386 69.712 107.783 1.00 18.58 155 SER A N 1
ATOM 1249 C CA . SER A 1 155 ? 80.047 70.724 106.975 1.00 21.00 155 SER A CA 1
ATOM 1250 C C . SER A 1 155 ? 79.393 70.855 105.607 1.00 19.01 155 SER A C 1
ATOM 1251 O O . SER A 1 155 ? 79.271 71.963 105.072 1.00 17.73 155 SER A O 1
ATOM 1254 N N . VAL A 1 156 ? 78.981 69.727 105.038 1.00 18.23 156 VAL A N 1
ATOM 1255 C CA . VAL A 1 156 ? 78.308 69.748 103.746 1.00 16.58 156 VAL A CA 1
ATOM 1256 C C . VAL A 1 156 ? 76.980 70.499 103.891 1.00 24.58 156 VAL A C 1
ATOM 1257 O O . VAL A 1 156 ? 76.661 71.375 103.086 1.00 16.45 156 VAL A O 1
ATOM 1261 N N . SER A 1 157 ? 76.215 70.168 104.929 1.00 20.62 157 SER A N 1
ATOM 1262 C CA . SER A 1 157 ? 74.923 70.822 105.144 1.00 22.76 157 SER A CA 1
ATOM 1263 C C . SER A 1 157 ? 75.048 72.340 105.238 1.00 19.21 157 SER A C 1
ATOM 1264 O O . SER A 1 157 ? 74.194 73.074 104.733 1.00 20.01 157 SER A O 1
ATOM 1267 N N . LYS A 1 158 ? 76.104 72.815 105.886 1.00 17.20 158 LYS A N 1
ATOM 1268 C CA . LYS A 1 158 ? 76.306 74.250 106.017 1.00 19.83 158 LYS A CA 1
ATOM 1269 C C . LYS A 1 158 ? 76.544 74.899 104.662 1.00 22.02 158 LYS A C 1
ATOM 1270 O O . LYS A 1 158 ? 75.977 75.948 104.372 1.00 17.58 158 LYS A O 1
ATOM 1276 N N . VAL A 1 159 ? 77.385 74.287 103.832 1.00 15.07 159 VAL A N 1
ATOM 1277 C CA . VAL A 1 159 ? 77.660 74.849 102.512 1.00 15.33 159 VAL A CA 1
ATOM 1278 C C . VAL A 1 159 ? 76.396 74.815 101.652 1.00 16.57 159 VAL A C 1
ATOM 1279 O O . VAL A 1 159 ? 76.117 75.759 100.912 1.00 15.79 159 VAL A O 1
ATOM 1283 N N . LEU A 1 160 ? 75.626 73.734 101.748 1.00 14.22 160 LEU A N 1
ATOM 1284 C CA . LEU A 1 160 ? 74.393 73.635 100.974 1.00 16.75 160 LEU A CA 1
ATOM 1285 C C . LEU A 1 160 ? 73.437 74.763 101.365 1.00 18.31 160 LEU A C 1
ATOM 1286 O O . LEU A 1 160 ? 72.735 75.308 100.513 1.00 21.12 160 LEU A O 1
ATOM 1291 N N . ALA A 1 161 ? 73.423 75.114 102.650 1.00 16.84 161 ALA A N 1
ATOM 1292 C CA . ALA A 1 161 ? 72.567 76.196 103.138 1.00 24.19 161 ALA A CA 1
ATOM 1293 C C . ALA A 1 161 ? 73.024 77.514 102.512 1.00 25.36 161 ALA A C 1
ATOM 1294 O O . ALA A 1 161 ? 72.203 78.369 102.174 1.00 20.29 161 ALA A O 1
ATOM 1296 N N . ASP A 1 162 ? 74.338 77.672 102.364 1.00 18.16 162 ASP A N 1
ATOM 1297 C CA . ASP A 1 162 ? 74.903 78.871 101.749 1.00 18.87 162 ASP A CA 1
ATOM 1298 C C . ASP A 1 162 ? 74.484 78.935 100.285 1.00 15.72 162 ASP A C 1
ATOM 1299 O O . ASP A 1 162 ? 74.068 79.981 99.797 1.00 19.20 162 ASP A O 1
ATOM 1304 N N . LEU A 1 163 ? 74.618 77.811 99.584 1.00 15.75 163 LEU A N 1
ATOM 1305 C CA . LEU A 1 163 ? 74.258 77.745 98.173 1.00 13.51 163 LEU A CA 1
ATOM 1306 C C . LEU A 1 163 ? 72.770 77.989 97.934 1.00 19.18 163 LEU A C 1
ATOM 1307 O O . LEU A 1 163 ? 72.396 78.546 96.902 1.00 20.27 163 LEU A O 1
ATOM 1312 N N . ARG A 1 164 ? 71.925 77.560 98.871 1.00 19.53 164 ARG A N 1
ATOM 1313 C CA . ARG A 1 164 ? 70.482 77.786 98.751 1.00 21.83 164 ARG A CA 1
ATOM 1314 C C . ARG A 1 164 ? 70.210 79.281 98.880 1.00 15.97 164 ARG A C 1
ATOM 1315 O O . ARG A 1 164 ? 69.474 79.872 98.080 1.00 21.07 164 ARG A O 1
ATOM 1323 N N . ARG A 1 165 ? 70.820 79.885 99.897 1.00 17.13 165 ARG A N 1
ATOM 1324 C CA . ARG A 1 165 ? 70.663 81.306 100.175 1.00 19.91 165 ARG A CA 1
ATOM 1325 C C . ARG A 1 165 ? 71.158 82.162 99.022 1.00 28.59 165 ARG A C 1
ATOM 1326 O O . ARG A 1 165 ? 70.629 83.242 98.768 1.00 23.31 165 ARG A O 1
ATOM 1334 N N . GLU A 1 166 ? 72.176 81.674 98.325 1.00 18.75 166 GLU A N 1
ATOM 1335 C CA . GLU A 1 166 ? 72.753 82.408 97.206 1.00 19.62 166 GLU A CA 1
ATOM 1336 C C . GLU A 1 166 ? 72.057 82.128 95.878 1.00 19.24 166 GLU A C 1
ATOM 1337 O O . GLU A 1 166 ? 72.328 82.792 94.879 1.00 21.01 166 GLU A O 1
ATOM 1343 N N . GLY A 1 167 ? 71.184 81.129 95.859 1.00 20.94 167 GLY A N 1
ATOM 1344 C CA . GLY A 1 167 ? 70.460 80.812 94.637 1.00 24.18 167 GLY A CA 1
ATOM 1345 C C . GLY A 1 167 ? 71.094 79.830 93.666 1.00 25.00 167 GLY A C 1
ATOM 1346 O O . GLY A 1 167 ? 70.545 79.601 92.586 1.00 17.54 167 GLY A O 1
ATOM 1347 N N . LEU A 1 168 ? 72.231 79.238 94.023 1.00 16.47 168 LEU A N 1
ATOM 1348 C CA . LEU A 1 168 ? 72.886 78.293 93.123 1.00 19.93 168 LEU A CA 1
ATOM 1349 C C . LEU A 1 168 ? 72.189 76.941 93.085 1.00 18.41 168 LEU A C 1
ATOM 1350 O O . LEU A 1 168 ? 72.195 76.259 92.059 1.00 19.20 168 LEU A O 1
ATOM 1355 N N . ILE A 1 169 ? 71.601 76.546 94.207 1.00 14.81 169 ILE A N 1
ATOM 1356 C CA . ILE A 1 169 ? 70.896 75.274 94.270 1.00 14.13 169 ILE A CA 1
ATOM 1357 C C . ILE A 1 169 ? 69.607 75.433 95.061 1.00 12.48 169 ILE A C 1
ATOM 1358 O O . ILE A 1 169 ? 69.363 76.470 95.679 1.00 17.54 169 ILE A O 1
ATOM 1363 N N . ALA A 1 170 ? 68.790 74.388 95.017 1.00 14.17 170 ALA A N 1
ATOM 1364 C CA . ALA A 1 170 ? 67.551 74.314 95.787 1.00 17.74 170 ALA A CA 1
ATOM 1365 C C . ALA A 1 170 ? 67.445 72.835 96.136 1.00 20.56 170 ALA A C 1
ATOM 1366 O O . ALA A 1 170 ? 68.023 71.990 95.436 1.00 19.16 170 ALA A O 1
ATOM 1368 N N . THR A 1 171 ? 66.745 72.511 97.219 1.00 16.43 171 THR A N 1
ATOM 1369 C CA . THR A 1 171 ? 66.598 71.117 97.616 1.00 21.08 171 THR A CA 1
ATOM 1370 C C . THR A 1 171 ? 65.145 70.751 97.851 1.00 23.11 171 THR A C 1
ATOM 1371 O O . THR A 1 171 ? 64.341 71.573 98.283 1.00 19.68 171 THR A O 1
ATOM 1375 N N . ALA A 1 172 ? 64.810 69.506 97.549 1.00 18.17 172 ALA A N 1
ATOM 1376 C CA . ALA A 1 172 ? 63.452 69.025 97.737 1.00 28.60 172 ALA A CA 1
ATOM 1377 C C . ALA A 1 172 ? 63.341 67.557 97.372 1.00 21.30 172 ALA A C 1
ATOM 1378 O O . ALA A 1 172 ? 63.972 67.090 96.413 1.00 28.62 172 ALA A O 1
ATOM 1380 N N . TYR A 1 173 ? 62.554 66.824 98.155 1.00 23.66 173 TYR A N 1
ATOM 1381 C CA . TYR A 1 173 ? 62.308 65.408 97.900 1.00 26.61 173 TYR A CA 1
ATOM 1382 C C . TYR A 1 173 ? 63.589 64.599 97.683 1.00 27.54 173 TYR A C 1
ATOM 1383 O O . TYR A 1 173 ? 63.698 63.867 96.694 1.00 28.37 173 TYR A O 1
ATOM 1392 N N . ARG A 1 174 ? 64.546 64.745 98.600 1.00 23.07 174 ARG A N 1
ATOM 1393 C CA . ARG A 1 174 ? 65.826 64.029 98.546 1.00 25.47 174 ARG A CA 1
ATOM 1394 C C . ARG A 1 174 ? 66.669 64.366 97.313 1.00 30.18 174 ARG A C 1
ATOM 1395 O O . ARG A 1 174 ? 67.564 63.605 96.931 1.00 28.80 174 ARG A O 1
ATOM 1403 N N . ARG A 1 175 ? 66.383 65.508 96.699 1.00 24.06 175 ARG A N 1
ATOM 1404 C CA . ARG A 1 175 ? 67.093 65.943 95.506 1.00 25.01 175 ARG A CA 1
ATOM 1405 C C . ARG A 1 175 ? 67.808 67.266 95.715 1.00 26.01 175 ARG A C 1
ATOM 1406 O O . ARG A 1 175 ? 67.480 68.035 96.617 1.00 22.62 175 ARG A O 1
ATOM 1414 N N . VAL A 1 176 ? 68.785 67.522 94.857 1.00 19.34 176 VAL A N 1
ATOM 1415 C CA . VAL A 1 176 ? 69.501 68.781 94.876 1.00 19.59 176 VAL A CA 1
ATOM 1416 C C . VAL A 1 176 ? 69.347 69.326 93.463 1.00 20.13 176 VAL A C 1
ATOM 1417 O O . VAL A 1 176 ? 69.845 68.737 92.491 1.00 17.71 176 VAL A O 1
ATOM 1421 N N . TYR A 1 177 ? 68.624 70.434 93.345 1.00 14.04 177 TYR A N 1
ATOM 1422 C CA . TYR A 1 177 ? 68.410 71.073 92.058 1.00 11.11 177 TYR A CA 1
ATOM 1423 C C . TYR A 1 177 ? 69.563 72.014 91.771 1.00 15.41 177 TYR A C 1
ATOM 1424 O O . TYR A 1 177 ? 69.946 72.808 92.623 1.00 20.56 177 TYR A O 1
ATOM 1433 N N . LEU A 1 178 ? 70.120 71.919 90.566 1.00 15.51 178 LEU A N 1
ATOM 1434 C CA . LEU A 1 178 ? 71.232 72.777 90.169 1.00 13.24 178 LEU A CA 1
ATOM 1435 C C . LEU A 1 178 ? 70.616 73.940 89.404 1.00 20.79 178 LEU A C 1
ATOM 1436 O O . LEU A 1 178 ? 70.357 73.835 88.208 1.00 24.05 178 LEU A O 1
ATOM 1441 N N . LEU A 1 179 ? 70.391 75.047 90.105 1.00 18.70 179 LEU A N 1
ATOM 1442 C CA . LEU A 1 179 ? 69.745 76.213 89.515 1.00 24.56 179 LEU A CA 1
ATOM 1443 C C . LEU A 1 179 ? 70.609 77.136 88.663 1.00 29.49 179 LEU A C 1
ATOM 1444 O O . LEU A 1 179 ? 70.123 77.729 87.703 1.00 29.80 179 LEU A O 1
ATOM 1449 N N . ASP A 1 180 ? 71.880 77.278 89.015 1.00 21.04 180 ASP A N 1
ATOM 1450 C CA . ASP A 1 180 ? 72.768 78.153 88.256 1.00 21.29 180 ASP A CA 1
ATOM 1451 C C . ASP A 1 180 ? 74.004 77.355 87.889 1.00 26.23 180 ASP A C 1
ATOM 1452 O O . ASP A 1 180 ? 74.995 77.374 88.613 1.00 24.87 180 ASP A O 1
ATOM 1457 N N . LEU A 1 181 ? 73.937 76.655 86.765 1.00 25.50 181 LEU A N 1
ATOM 1458 C CA . LEU A 1 181 ? 75.043 75.826 86.314 1.00 28.48 181 LEU A CA 1
ATOM 1459 C C . LEU A 1 181 ? 76.321 76.621 86.115 1.00 32.17 181 LEU A C 1
ATOM 1460 O O . LEU A 1 181 ? 77.401 76.171 86.495 1.00 25.70 181 LEU A O 1
ATOM 1465 N N . ALA A 1 182 ? 76.197 77.801 85.518 1.00 26.89 182 ALA A N 1
ATOM 1466 C CA . ALA A 1 182 ? 77.359 78.648 85.276 1.00 38.12 182 ALA A CA 1
ATOM 1467 C C . ALA A 1 182 ? 78.075 78.995 86.580 1.00 34.42 182 ALA A C 1
ATOM 1468 O O . ALA A 1 182 ? 79.300 78.890 86.664 1.00 28.72 182 ALA A O 1
ATOM 1470 N N . ALA A 1 183 ? 77.311 79.407 87.593 1.00 23.41 183 ALA A N 1
ATOM 1471 C CA . ALA A 1 183 ? 77.896 79.769 88.882 1.00 20.67 183 ALA A CA 1
ATOM 1472 C C . ALA A 1 183 ? 78.566 78.549 89.519 1.00 23.01 183 ALA A C 1
ATOM 1473 O O . ALA A 1 183 ? 79.664 78.647 90.069 1.00 24.28 183 ALA A O 1
ATOM 1475 N N . LEU A 1 184 ? 77.900 77.402 89.448 1.00 21.91 184 LEU A N 1
ATOM 1476 C CA . LEU A 1 184 ? 78.458 76.174 90.013 1.00 17.95 184 LEU A CA 1
ATOM 1477 C C . LEU A 1 184 ? 79.761 75.800 89.317 1.00 24.57 184 LEU A C 1
ATOM 1478 O O . LEU A 1 184 ? 80.717 75.370 89.962 1.00 19.02 184 LEU A O 1
ATOM 1483 N N . GLU A 1 185 ? 79.801 75.961 88.001 1.00 18.84 185 GLU A N 1
ATOM 1484 C CA . GLU A 1 185 ? 81.015 75.651 87.252 1.00 29.02 185 GLU A CA 1
ATOM 1485 C C . GLU A 1 185 ? 82.158 76.532 87.748 1.00 33.40 185 GLU A C 1
ATOM 1486 O O . GLU A 1 185 ? 83.278 76.057 87.962 1.00 24.84 185 GLU A O 1
ATOM 1492 N N . ARG A 1 186 ? 81.872 77.819 87.936 1.00 29.28 186 ARG A N 1
ATOM 1493 C CA . ARG A 1 186 ? 82.883 78.752 88.420 1.00 30.99 186 ARG A CA 1
ATOM 1494 C C . ARG A 1 186 ? 83.352 78.354 89.816 1.00 29.97 186 ARG A C 1
ATOM 1495 O O . ARG A 1 186 ? 84.531 78.472 90.139 1.00 24.00 186 ARG A O 1
ATOM 1503 N N . GLU A 1 187 ? 82.432 77.888 90.653 1.00 21.59 187 GLU A N 1
ATOM 1504 C CA . GLU A 1 187 ? 82.813 77.493 92.003 1.00 17.08 187 GLU A CA 1
ATOM 1505 C C . GLU A 1 187 ? 83.729 76.268 91.970 1.00 20.15 187 GLU A C 1
ATOM 1506 O O . GLU A 1 187 ? 84.718 76.203 92.703 1.00 22.60 187 GLU A O 1
ATOM 1512 N N . ALA A 1 188 ? 83.387 75.298 91.128 1.00 23.40 188 ALA A N 1
ATOM 1513 C CA . ALA A 1 188 ? 84.160 74.062 91.017 1.00 26.34 188 ALA A CA 1
ATOM 1514 C C . ALA A 1 188 ? 85.526 74.297 90.383 1.00 40.23 188 ALA A C 1
ATOM 1515 O O . ALA A 1 188 ? 86.497 73.614 90.712 1.00 31.07 188 ALA A O 1
ATOM 1517 N N . GLY A 1 189 ? 85.594 75.262 89.471 1.00 24.71 189 GLY A N 1
ATOM 1518 C CA . GLY A 1 189 ? 86.845 75.557 88.795 1.00 38.50 189 GLY A CA 1
ATOM 1519 C C . GLY A 1 189 ? 87.077 74.558 87.679 1.00 44.15 189 GLY A C 1
ATOM 1520 O O . GLY A 1 189 ? 86.776 74.823 86.515 1.00 60.80 189 GLY A O 1
ATOM 1521 N N . SER A 1 190 ? 87.616 73.400 88.039 1.00 52.88 190 SER A N 1
ATOM 1522 C CA . SER A 1 190 ? 87.878 72.340 87.076 1.00 54.35 190 SER A CA 1
ATOM 1523 C C . SER A 1 190 ? 86.771 71.301 87.210 1.00 42.38 190 SER A C 1
ATOM 1524 O O . SER A 1 190 ? 86.291 71.049 88.311 1.00 31.27 190 SER A O 1
ATOM 1527 N N . ALA A 1 191 ? 86.357 70.712 86.096 1.00 40.56 191 ALA A N 1
ATOM 1528 C CA . ALA A 1 191 ? 85.316 69.695 86.136 1.00 42.73 191 ALA A CA 1
ATOM 1529 C C . ALA A 1 191 ? 85.932 68.354 86.524 1.00 40.52 191 ALA A C 1
ATOM 1530 O O . ALA A 1 191 ? 87.140 68.158 86.408 1.00 38.64 191 ALA A O 1
ATOM 1532 N N . LEU A 1 192 ? 85.094 67.437 86.994 1.00 28.94 192 LEU A N 1
ATOM 1533 C CA . LEU A 1 192 ? 85.542 66.103 87.383 1.00 30.50 192 LEU A CA 1
ATOM 1534 C C . LEU A 1 192 ? 85.196 65.127 86.249 1.00 41.53 192 LEU A C 1
ATOM 1535 O O . LEU A 1 192 ? 84.078 65.149 85.733 1.00 49.71 192 LEU A O 1
ATOM 1540 N N . GLU A 1 193 ? 86.154 64.281 85.866 1.00 47.55 193 GLU A N 1
ATOM 1541 C CA . GLU A 1 193 ? 85.960 63.300 84.785 1.00 62.11 193 GLU A CA 1
ATOM 1542 C C . GLU A 1 193 ? 84.642 62.530 84.926 1.00 47.22 193 GLU A C 1
ATOM 1543 O O . GLU A 1 193 ? 84.450 61.795 85.893 1.00 66.66 193 GLU A O 1
ATOM 1549 N N . ALA A 1 194 ? 83.750 62.685 83.950 1.00 52.76 194 ALA A N 1
ATOM 1550 C CA . ALA A 1 194 ? 82.454 62.007 83.978 1.00 44.64 194 ALA A CA 1
ATOM 1551 C C . ALA A 1 194 ? 82.413 60.766 83.085 1.00 58.87 194 ALA A C 1
ATOM 1552 O O . ALA A 1 194 ? 81.473 59.971 83.152 1.00 52.76 194 ALA A O 1
ATOM 1554 N N . ALA A 1 195 ? 83.432 60.606 82.246 1.00 48.23 195 ALA A N 1
ATOM 1555 C CA . ALA A 1 195 ? 83.521 59.462 81.342 1.00 52.16 195 ALA A CA 1
ATOM 1556 C C . ALA A 1 195 ? 84.973 59.256 80.907 1.00 56.29 195 ALA A C 1
ATOM 1557 O O . ALA A 1 195 ? 85.800 60.139 81.231 1.00 30.81 195 ALA A O 1
#

CATH classification: 2.60.120.10 (+1 more: 1.10.10.10)

Foldseek 3Di:
DDKDAAFDWPFAAPAFLQWKKAWADAKKFWWDQDPVRAIATQFIHAHGAIDSCCNLPHGGRHTIIGTRHTTDMDIDGNVPDDPVRVVSNVVRVVVRVVQSVLLVVLLVDDDLLLSLLQVQVLQLLGNQWDADPQGIKGQAALSVSCNSNVHHSVVSVVSLVVCVVVQQWDDDDSMIHGRNNPVSCVSNVDHRDND

Sequence (195 aa):
MKRFARKETIYLRGEEARTLYRLEEGLVRVVELLPDGRLITLRHVLPGDYFGEEALEGKAYRYTAEAMTEAVVQGLEPRAMDHEALHRVARNLARQMRRVQAYEAHLQTGELRARIARYLLFLADTPLSARDRQGIYVTVSHEEIADATASIRESVSKVLADLRREGLIATAYRRVYLLDLAALEREAGSALEAA

Radius of gyration: 17.21 Å; Cα contacts (8 Å, |Δi|>4): 396; chains: 1; bounding box: 33×50×40 Å

GO terms:
  GO:0005515 protein binding (F, IPI)
  GO:0042803 protein homodimerization activity (F, IDA)

B-factor: mean 26.85, std 17.03, range [6.97, 119.95]

Secondary structure (DSSP, 8-state):
-EEE-TT-EEE-TTSB---EEEEEES-EEEEEE-TTS-EEEEEEE-TT-EE-GGGGT-SB-SSEEEESSSEEEEEE-GGG--HHHHHHHHHHHHHHHHHHHHHHHHHTSS-HHHHHHHHHHHHTTSTTEEEETTEEEEE--HHHHHHTTTS-HHHHHHHHHHHHHHTSEEEETTEEEE--HHHHHHHH-SPPP--

Nearest PDB structures (foldseek):
  3b02-assembly1_A  TM=1.005E+00  e=1.824E-40  Thermus thermophilus HB8
  2zcw-assembly1_A-2  TM=9.199E-01  e=1.119E-18  Thermus thermophilus
  2oz6-assembly1_A-2  TM=8.852E-01  e=1.759E-15  Pseudomonas aeruginosa
  2xkp-assembly3_F  TM=8.118E-01  e=8.131E-15  Synechococcus elongatus PCC 7942 = FACHB-805
  3i59-assembly1_B  TM=8.121E-01  e=6.648E-11  Mycobacterium tuberculosis